Protein AF-Q0V0X0-F1 (afdb_monomer_lite)

Foldseek 3Di:
DPPVCLFAVQLLVVVVVCVVVVHDDDPVSQFFTDPDSVLLVPKDKDWDFKDKAWAQDPVCLVCRPHTDIDIFGQACPVPDPPDTDWFKFKFQQDAAPPPPAQLCNLQRNIFIKIFNTKMKIWAPPDADPVRGTDIATWTKIFTWAWDPSQDQDPVPSWTKTKHAQPDVDPPPTGPPGIGIDGPVRTHGTWDWAWPDDPDVPCPRITMTTTPCVVVVQSSVCSRDVCSSVVSVVVVVVVVVVVVVVD

Organism: Phaeosphaeria nodorum (strain SN15 / ATCC MYA-4574 / FGSC 10173) (NCBI:txid321614)

Structure (mmCIF, N/CA/C/O backbone):
data_AF-Q0V0X0-F1
#
_entry.id   AF-Q0V0X0-F1
#
loop_
_atom_site.group_PDB
_atom_site.id
_atom_site.type_symbol
_atom_site.label_atom_id
_atom_site.label_alt_id
_atom_site.label_comp_id
_atom_site.label_asym_id
_atom_site.label_entity_id
_atom_site.label_seq_id
_atom_site.pdbx_PDB_ins_code
_atom_site.Cartn_x
_atom_site.Cartn_y
_atom_site.Cartn_z
_atom_site.occupancy
_atom_site.B_iso_or_equiv
_atom_site.auth_seq_id
_atom_site.auth_comp_id
_atom_site.auth_asym_id
_atom_site.auth_atom_id
_atom_site.pdbx_PDB_model_num
ATOM 1 N N . MET A 1 1 ? 7.656 6.218 20.573 1.00 45.50 1 MET A N 1
ATOM 2 C CA . MET A 1 1 ? 6.678 6.013 19.489 1.00 45.50 1 MET A CA 1
ATOM 3 C C . MET A 1 1 ? 5.240 6.561 19.710 1.00 45.50 1 MET A C 1
ATOM 5 O O . MET A 1 1 ? 4.407 6.208 18.887 1.00 45.50 1 MET A O 1
ATOM 9 N N . PRO A 1 2 ? 4.876 7.454 20.673 1.00 46.19 2 PRO A N 1
ATOM 10 C CA . PRO A 1 2 ? 3.446 7.659 20.997 1.00 46.19 2 PRO A CA 1
ATOM 11 C C . PRO A 1 2 ? 2.771 8.869 20.314 1.00 46.19 2 PRO A C 1
ATOM 13 O O . PRO A 1 2 ? 1.557 8.902 20.177 1.00 46.19 2 PRO A O 1
ATOM 16 N N . LEU A 1 3 ? 3.526 9.882 19.870 1.00 48.41 3 LEU A N 1
ATOM 17 C CA . LEU A 1 3 ? 2.948 11.162 19.414 1.00 48.41 3 LEU A CA 1
ATOM 18 C C . LEU A 1 3 ? 2.309 11.117 18.018 1.00 48.41 3 LEU A C 1
ATOM 20 O O . LEU A 1 3 ? 1.529 12.006 17.684 1.00 48.41 3 LEU A O 1
ATOM 24 N N . TRP A 1 4 ? 2.662 10.124 17.200 1.00 48.75 4 TRP A N 1
ATOM 25 C CA . TRP A 1 4 ? 2.181 10.008 15.820 1.00 48.75 4 TRP A CA 1
ATOM 26 C C . TRP A 1 4 ? 0.837 9.279 15.742 1.00 48.75 4 TRP A C 1
ATOM 28 O O . TRP A 1 4 ? -0.057 9.760 15.055 1.00 48.75 4 TRP A O 1
ATOM 38 N N . LEU A 1 5 ? 0.661 8.2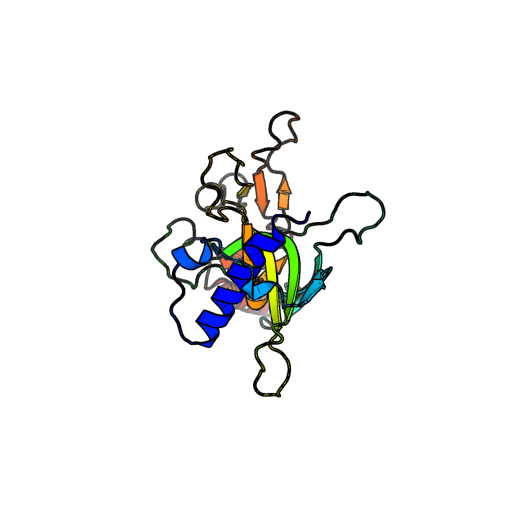00 16.511 1.00 53.00 5 LEU A N 1
ATOM 39 C CA . LEU A 1 5 ? -0.598 7.444 16.601 1.00 53.00 5 LEU A CA 1
ATOM 40 C C . LEU A 1 5 ? -1.763 8.339 17.045 1.00 53.00 5 LEU A C 1
ATOM 42 O O . LEU A 1 5 ? -2.730 8.498 16.307 1.00 53.00 5 LEU A O 1
ATOM 46 N N . ASN A 1 6 ? -1.575 9.098 18.134 1.00 52.72 6 ASN A N 1
ATOM 47 C CA . ASN A 1 6 ? -2.568 10.053 18.653 1.00 52.72 6 ASN A CA 1
ATOM 48 C C . ASN A 1 6 ? -3.029 11.121 17.640 1.00 52.72 6 ASN A C 1
ATOM 50 O O . ASN A 1 6 ? -3.997 11.832 17.896 1.00 52.72 6 ASN A O 1
ATOM 54 N N . ARG A 1 7 ? -2.307 11.297 16.527 1.00 56.53 7 ARG A N 1
ATOM 55 C CA . ARG A 1 7 ? -2.597 12.303 15.499 1.00 56.53 7 ARG A CA 1
ATOM 56 C C . ARG A 1 7 ? -3.200 11.708 14.230 1.00 56.53 7 ARG A C 1
ATOM 58 O O . ARG A 1 7 ? -3.963 12.400 13.566 1.00 56.53 7 ARG A O 1
ATOM 65 N N . VAL A 1 8 ? -2.858 10.470 13.882 1.00 59.69 8 VAL A N 1
ATOM 66 C CA . VAL A 1 8 ? -3.247 9.842 12.607 1.00 59.69 8 VAL A CA 1
ATOM 67 C C . VAL A 1 8 ? -4.506 8.987 12.761 1.00 59.69 8 VAL A C 1
ATOM 69 O O . VAL A 1 8 ? -5.354 8.986 11.870 1.00 59.69 8 VAL A O 1
ATOM 72 N N . ASP A 1 9 ? -4.671 8.341 13.915 1.00 68.62 9 ASP A N 1
ATOM 73 C CA . ASP A 1 9 ? -5.831 7.500 14.225 1.00 68.62 9 ASP A CA 1
ATOM 74 C C . ASP A 1 9 ? -7.173 8.268 14.147 1.00 68.62 9 ASP A C 1
ATOM 76 O O . ASP A 1 9 ? -8.105 7.755 13.521 1.00 68.62 9 ASP A O 1
ATOM 80 N N . PRO A 1 10 ? -7.298 9.517 14.660 1.00 69.75 10 PRO A N 1
ATOM 81 C CA . PRO A 1 10 ? -8.531 10.300 14.527 1.00 69.75 10 PRO A CA 1
ATOM 82 C C . PRO A 1 10 ? -8.921 10.566 13.070 1.00 69.75 10 PRO A C 1
ATOM 84 O O . PRO A 1 10 ? -10.080 10.391 12.698 1.00 69.75 10 PRO A O 1
ATOM 87 N N . VAL A 1 11 ? -7.943 10.906 12.223 1.00 75.50 11 VAL A N 1
ATOM 88 C CA . VAL A 1 11 ? -8.173 11.211 10.803 1.00 75.50 11 VAL A CA 1
ATOM 89 C C . VAL A 1 11 ? -8.703 9.982 10.073 1.00 75.50 11 VAL A C 1
ATOM 91 O O . VAL A 1 11 ? -9.691 10.067 9.344 1.00 75.50 11 VAL A O 1
ATOM 94 N N . PHE A 1 12 ? -8.092 8.821 10.313 1.00 78.19 12 PHE A N 1
ATOM 95 C CA . PHE A 1 12 ? -8.535 7.569 9.712 1.00 78.19 12 PHE A CA 1
ATOM 96 C C . PHE A 1 12 ? -9.968 7.208 10.120 1.00 78.19 12 PHE A C 1
ATOM 98 O O . PHE A 1 12 ? -10.812 6.942 9.260 1.00 78.19 12 PHE A O 1
ATOM 105 N N . VAL A 1 13 ? -10.271 7.247 11.421 1.00 81.00 13 VAL A N 1
ATOM 106 C CA . VAL A 1 13 ? -11.612 6.918 11.924 1.00 81.00 13 VAL A CA 1
ATOM 107 C C . VAL A 1 13 ? -12.650 7.921 11.421 1.00 81.00 13 VAL A C 1
ATOM 109 O O . VAL A 1 13 ? -13.756 7.522 11.054 1.00 81.00 13 VAL A O 1
ATOM 112 N N . ARG A 1 14 ? -12.309 9.214 11.353 1.00 83.75 14 ARG A N 1
ATOM 113 C CA . ARG A 1 14 ? -13.186 10.254 10.800 1.00 83.75 14 ARG A CA 1
ATOM 114 C C . ARG A 1 14 ? -13.529 9.940 9.352 1.00 83.75 14 ARG A C 1
ATOM 116 O O . ARG A 1 14 ? -14.711 9.849 9.031 1.00 83.75 14 ARG A O 1
ATOM 123 N N . ASN A 1 15 ? -12.522 9.683 8.520 1.00 81.31 15 ASN A N 1
ATOM 124 C CA . ASN A 1 15 ? -12.719 9.349 7.111 1.00 81.31 15 ASN A CA 1
ATOM 125 C C . ASN A 1 15 ? -13.602 8.105 6.963 1.00 81.31 15 ASN A C 1
ATOM 127 O O . ASN A 1 15 ? -14.545 8.101 6.177 1.00 81.31 15 ASN A O 1
ATOM 131 N N . LYS A 1 16 ? -13.390 7.067 7.780 1.00 83.00 16 LYS A N 1
ATOM 132 C CA . LYS A 1 16 ? -14.244 5.871 7.756 1.00 83.00 16 LYS A CA 1
ATOM 133 C C . LYS A 1 16 ? -15.685 6.141 8.167 1.00 83.00 16 LYS A C 1
ATOM 135 O O . LYS A 1 16 ? -16.606 5.654 7.514 1.00 83.00 16 LYS A O 1
ATOM 140 N N . ARG A 1 17 ? -15.896 6.950 9.205 1.00 83.56 17 ARG A N 1
ATOM 141 C CA . ARG A 1 17 ? -17.237 7.363 9.639 1.00 83.56 17 ARG A CA 1
ATOM 142 C C . ARG A 1 17 ? -17.951 8.206 8.577 1.00 83.56 17 ARG A C 1
ATOM 144 O O . ARG A 1 17 ? -19.152 8.023 8.401 1.00 83.56 17 ARG A O 1
ATOM 151 N N . GLN A 1 18 ? -17.233 9.095 7.889 1.00 83.00 18 GLN A N 1
ATOM 152 C CA . GLN A 1 18 ? -17.763 9.941 6.813 1.00 83.00 18 GLN A CA 1
ATOM 153 C C . GLN A 1 18 ? -18.120 9.122 5.570 1.00 83.00 18 GLN A C 1
ATOM 155 O O . GLN A 1 18 ? -19.241 9.240 5.077 1.00 83.00 18 GLN A O 1
ATOM 160 N N . ALA A 1 19 ? -17.230 8.224 5.133 1.00 81.12 19 ALA A N 1
ATOM 161 C CA . ALA A 1 19 ? -17.497 7.301 4.030 1.00 81.12 19 ALA A CA 1
ATOM 162 C C . ALA A 1 19 ? -18.734 6.436 4.306 1.00 81.12 19 ALA A C 1
ATOM 164 O O . ALA A 1 19 ? -19.619 6.331 3.463 1.00 81.12 19 ALA A O 1
ATOM 165 N N . ALA A 1 20 ? -18.840 5.869 5.514 1.00 80.25 20 ALA A N 1
ATOM 166 C CA . ALA A 1 20 ? -20.002 5.074 5.915 1.00 80.25 20 ALA A CA 1
ATOM 167 C C . ALA A 1 20 ? -21.310 5.887 5.938 1.00 80.25 20 ALA A C 1
ATOM 169 O O . ALA A 1 20 ? -22.387 5.322 5.774 1.00 80.25 20 ALA A O 1
ATOM 170 N N . ALA A 1 21 ? -21.223 7.206 6.130 1.00 81.56 21 ALA A N 1
ATOM 171 C CA . ALA A 1 21 ? -22.356 8.126 6.075 1.00 81.56 21 ALA A CA 1
ATOM 172 C C . ALA A 1 21 ? -22.638 8.668 4.658 1.00 81.56 21 ALA A C 1
ATOM 174 O O . ALA A 1 21 ? -23.486 9.546 4.509 1.00 81.56 21 ALA A O 1
ATOM 175 N N . GLY A 1 22 ? -21.924 8.193 3.629 1.00 78.94 22 GLY A N 1
ATOM 176 C CA . GLY A 1 22 ? -22.061 8.673 2.251 1.00 78.94 22 GLY A CA 1
ATOM 177 C C . GLY A 1 22 ? -21.555 10.102 2.033 1.00 78.94 22 GLY A C 1
ATOM 178 O O . GLY A 1 22 ? -21.917 10.738 1.046 1.00 78.94 22 GLY A O 1
ATOM 179 N N . GLN A 1 23 ? -20.746 10.635 2.952 1.00 82.06 23 GLN A N 1
ATOM 180 C CA . GLN A 1 23 ? -20.161 11.963 2.803 1.00 82.06 23 GLN A CA 1
ATOM 181 C C . GLN A 1 23 ? -18.962 11.907 1.858 1.00 82.06 23 GLN A C 1
ATOM 183 O O . GLN A 1 23 ? -18.122 11.011 1.951 1.00 82.06 23 GLN A O 1
ATOM 188 N N . LEU A 1 24 ? -18.870 12.894 0.966 1.00 73.62 24 LEU A N 1
ATOM 189 C CA . LEU A 1 24 ? -17.724 13.045 0.080 1.00 73.62 24 LEU A CA 1
ATOM 190 C C . LEU A 1 24 ? -16.485 13.407 0.908 1.00 73.62 24 LEU A C 1
ATOM 192 O O . LEU A 1 24 ? -16.478 14.424 1.600 1.00 73.62 24 LEU A O 1
ATOM 196 N N . ILE A 1 25 ? -15.439 12.591 0.807 1.00 69.25 25 ILE A N 1
ATOM 197 C CA . ILE A 1 25 ? -14.140 12.857 1.430 1.00 69.25 25 ILE A CA 1
ATOM 198 C C . ILE A 1 25 ? -13.285 13.588 0.404 1.00 69.25 25 ILE A C 1
ATOM 200 O O . ILE A 1 25 ? -13.029 13.069 -0.683 1.00 69.25 25 ILE A O 1
ATOM 204 N N . THR A 1 26 ? -12.853 14.805 0.724 1.00 66.62 26 THR A N 1
ATOM 205 C CA . THR A 1 26 ? -11.947 15.545 -0.156 1.00 66.62 26 THR A CA 1
ATOM 206 C C . THR A 1 26 ? -10.492 15.238 0.192 1.00 66.62 26 THR A C 1
ATOM 208 O O . THR A 1 26 ? -10.165 14.893 1.327 1.00 66.62 26 THR A O 1
ATOM 211 N N . SER A 1 27 ? -9.570 15.459 -0.750 1.00 62.59 27 SER A N 1
ATOM 212 C CA . SER A 1 27 ? -8.128 15.316 -0.487 1.00 62.59 27 SER A CA 1
ATOM 213 C C . SER A 1 27 ? -7.623 16.223 0.646 1.00 62.59 27 SER A C 1
ATOM 215 O O . SER A 1 27 ? -6.566 15.979 1.217 1.00 62.59 27 SER A O 1
ATOM 217 N N . TYR A 1 28 ? -8.350 17.302 0.957 1.00 62.28 28 TYR A N 1
ATOM 218 C CA . TYR A 1 28 ? -8.035 18.182 2.080 1.00 62.28 28 TYR A CA 1
ATOM 219 C C . TYR A 1 28 ? -8.407 17.551 3.432 1.00 62.28 28 TYR A C 1
ATOM 221 O O . TYR A 1 28 ? -7.707 17.770 4.423 1.00 62.28 28 TYR A O 1
ATOM 229 N N . ASP A 1 29 ? -9.467 16.742 3.466 1.00 62.75 29 ASP A N 1
ATOM 230 C CA . ASP A 1 29 ? -9.925 16.042 4.669 1.00 62.75 29 ASP A CA 1
ATOM 231 C C . ASP A 1 29 ? -9.009 14.866 5.025 1.00 62.75 29 ASP A C 1
ATOM 233 O O . ASP A 1 29 ? -8.805 14.579 6.204 1.00 62.75 29 ASP A O 1
ATOM 237 N N . GLU A 1 30 ? -8.387 14.232 4.029 1.00 62.69 30 GLU A N 1
ATOM 238 C CA . GLU A 1 30 ? -7.411 13.155 4.241 1.00 62.69 30 GLU A CA 1
ATOM 239 C C . GLU A 1 30 ? -6.120 13.630 4.914 1.00 62.69 30 GLU A C 1
ATOM 241 O O . GLU A 1 30 ? -5.541 12.916 5.731 1.00 62.69 30 GLU A O 1
ATOM 246 N N . ASP A 1 31 ? -5.676 14.845 4.595 1.00 60.53 31 ASP A N 1
ATOM 247 C CA . ASP A 1 31 ? -4.385 15.358 5.050 1.00 60.53 31 ASP A CA 1
ATOM 248 C C . ASP A 1 31 ? -4.486 16.173 6.354 1.00 60.53 31 ASP A C 1
ATOM 250 O O . ASP A 1 31 ? -3.454 16.509 6.942 1.00 60.53 31 ASP A O 1
ATOM 254 N N . ARG A 1 32 ? -5.697 16.511 6.826 1.00 66.19 32 ARG A N 1
ATOM 255 C CA . ARG A 1 32 ? -5.912 17.417 7.967 1.00 66.19 32 ARG A CA 1
ATOM 256 C C . ARG A 1 32 ? -6.025 16.678 9.302 1.00 66.19 32 ARG A C 1
ATOM 258 O O . ARG A 1 32 ? -6.998 15.967 9.544 1.00 66.19 32 ARG A O 1
ATOM 265 N N . LEU A 1 33 ? -5.113 16.990 10.225 1.00 65.88 33 LEU A N 1
ATOM 2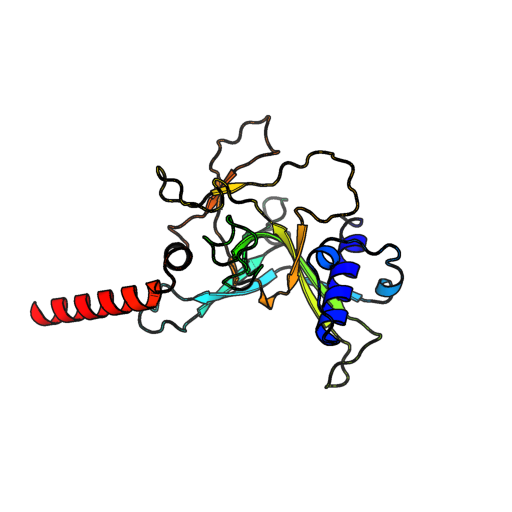66 C CA . LEU A 1 33 ? -5.209 16.579 11.634 1.00 65.88 33 LEU A CA 1
ATOM 267 C C . LEU A 1 33 ? -6.470 17.133 12.320 1.00 65.88 33 LEU A C 1
ATOM 269 O O . LEU A 1 33 ? -6.833 18.298 12.118 1.00 65.88 33 LEU A O 1
ATOM 273 N N . ASP A 1 34 ? -7.096 16.321 13.175 1.00 67.94 34 ASP A N 1
ATOM 274 C CA . ASP A 1 34 ? -8.156 16.784 14.074 1.00 67.94 34 ASP A CA 1
ATOM 275 C C . ASP A 1 34 ? -7.599 17.728 15.146 1.00 67.94 34 ASP A C 1
ATOM 277 O O . ASP A 1 34 ? -6.544 17.484 15.734 1.00 67.94 34 ASP A O 1
ATOM 281 N N . VAL A 1 35 ? -8.310 18.837 15.376 1.00 68.00 35 VAL A N 1
ATOM 282 C CA . VAL A 1 35 ? -7.922 19.862 16.363 1.00 68.00 35 VAL A CA 1
ATOM 283 C C . VAL A 1 35 ? -8.131 19.349 17.788 1.00 68.00 35 VAL A C 1
ATOM 285 O O . VAL A 1 35 ? -7.314 19.637 18.658 1.00 68.00 35 VAL A O 1
ATOM 288 N N . ASP A 1 36 ? -9.184 18.560 17.999 1.00 75.44 36 ASP A N 1
ATOM 289 C CA . ASP A 1 36 ? -9.468 17.874 19.255 1.00 75.44 36 ASP A CA 1
ATOM 290 C C . ASP A 1 36 ? -9.602 16.359 19.005 1.00 75.44 36 ASP A C 1
ATOM 292 O O . ASP A 1 36 ? -10.596 15.926 18.420 1.00 75.44 36 ASP A O 1
ATOM 296 N N . PRO A 1 37 ? -8.617 15.537 19.416 1.00 74.69 37 PRO A N 1
ATOM 297 C CA . PRO A 1 37 ? -8.680 14.084 19.294 1.00 74.69 37 PRO A CA 1
ATOM 298 C C . PRO A 1 37 ? -9.395 13.407 20.480 1.00 74.69 37 PRO A C 1
ATOM 300 O O . PRO A 1 37 ? -9.402 12.181 20.559 1.00 74.69 37 PRO A O 1
ATOM 303 N N . SER A 1 38 ? -9.993 14.147 21.423 1.00 80.81 38 SER A N 1
ATOM 304 C CA . SER A 1 38 ? -10.623 13.571 22.626 1.00 80.81 38 SER A CA 1
ATOM 305 C C . SER A 1 38 ? -11.704 12.526 22.313 1.00 80.81 38 SER A C 1
ATOM 307 O O . SER A 1 38 ? -11.873 11.556 23.055 1.00 80.81 38 SER A O 1
ATOM 309 N N . TRP A 1 39 ? -12.389 12.670 21.177 1.00 77.50 39 TRP A N 1
ATOM 310 C CA . TRP A 1 39 ? -13.461 11.777 20.740 1.00 77.50 39 TRP A CA 1
ATOM 311 C C . TRP A 1 39 ? -12.989 10.355 20.392 1.00 77.50 39 TRP A C 1
ATOM 313 O O . TRP A 1 39 ? -13.794 9.426 20.483 1.00 77.50 39 TRP A O 1
ATOM 323 N N . VAL A 1 40 ? -11.709 10.154 20.044 1.00 79.56 40 VAL A N 1
ATOM 324 C CA . VAL A 1 40 ? -11.126 8.804 19.902 1.00 79.56 40 VAL A CA 1
ATOM 325 C C . VAL A 1 40 ? -10.574 8.250 21.214 1.00 79.56 40 VAL A C 1
ATOM 327 O O . VAL A 1 40 ? -10.243 7.073 21.284 1.00 79.56 40 VAL A O 1
ATOM 330 N N . GLY A 1 41 ? -10.520 9.048 22.286 1.00 79.88 41 GLY A N 1
ATOM 331 C CA . GLY A 1 41 ? -9.937 8.643 23.570 1.00 79.88 41 GLY A CA 1
ATOM 332 C C . GLY A 1 41 ? -10.656 7.481 24.266 1.00 79.88 41 GLY A C 1
ATOM 333 O O . GLY A 1 41 ? -10.107 6.890 25.189 1.00 79.88 41 GLY A O 1
ATOM 334 N N . ARG A 1 42 ? -11.876 7.141 23.829 1.00 81.69 42 ARG A N 1
ATOM 335 C CA . ARG A 1 42 ? -12.652 5.991 24.326 1.00 81.69 42 ARG A CA 1
ATOM 336 C C . ARG A 1 42 ? -12.557 4.752 23.432 1.00 81.69 42 ARG A C 1
ATOM 338 O O . ARG A 1 42 ? -13.214 3.761 23.726 1.00 81.69 42 ARG A O 1
ATOM 345 N N . MET A 1 43 ? -11.812 4.812 22.330 1.00 88.94 43 MET A N 1
ATOM 346 C CA . MET A 1 43 ? -11.650 3.695 21.397 1.00 88.94 43 MET A CA 1
ATOM 347 C C . MET A 1 43 ? -10.500 2.794 21.834 1.00 88.94 43 MET A C 1
ATOM 349 O O . MET A 1 43 ? -9.515 3.269 22.398 1.00 88.94 43 MET A O 1
ATOM 353 N N . SER A 1 44 ? -10.607 1.496 21.552 1.00 89.38 44 SER A N 1
ATOM 354 C CA . SER A 1 44 ? -9.499 0.563 21.770 1.00 89.38 44 SER A CA 1
ATOM 355 C C . SER A 1 44 ? -8.716 0.339 20.478 1.00 89.38 44 SER A C 1
ATOM 357 O O . SER A 1 44 ? -9.286 0.288 19.389 1.00 89.38 44 SER A O 1
ATOM 359 N N . VAL A 1 45 ? -7.391 0.229 20.601 1.00 86.38 45 VAL A N 1
ATOM 360 C CA . VAL A 1 45 ? -6.471 0.025 19.475 1.00 86.38 45 VAL A CA 1
ATOM 361 C C . VAL A 1 45 ? -5.787 -1.326 19.631 1.00 86.38 45 VAL A C 1
ATOM 363 O O . VAL A 1 45 ? -5.151 -1.598 20.648 1.00 86.38 45 VAL A O 1
ATOM 366 N N . GLN A 1 46 ? -5.897 -2.165 18.608 1.00 88.19 46 GLN A N 1
ATOM 367 C CA . GLN A 1 46 ? -5.163 -3.419 18.487 1.00 88.19 46 GLN A CA 1
ATOM 368 C C . GLN A 1 46 ? -4.080 -3.259 17.426 1.00 88.19 46 GLN A C 1
ATOM 370 O O . GLN A 1 46 ? -4.368 -2.808 16.321 1.00 88.19 46 GLN A O 1
ATOM 375 N N . ILE A 1 47 ? -2.842 -3.628 17.752 1.00 85.00 47 ILE A N 1
ATOM 376 C CA . ILE A 1 47 ? -1.707 -3.560 16.825 1.00 85.00 47 ILE A CA 1
ATOM 377 C C . ILE A 1 47 ? -1.437 -4.958 16.284 1.00 85.00 47 ILE A C 1
ATOM 379 O O . ILE A 1 47 ? -1.238 -5.901 17.049 1.00 85.00 47 ILE A O 1
ATOM 383 N N . HIS A 1 48 ? -1.381 -5.072 14.961 1.00 85.50 48 HIS A N 1
ATOM 384 C CA . HIS A 1 48 ? -1.116 -6.324 14.268 1.00 85.50 48 HIS A CA 1
ATOM 385 C C . HIS A 1 48 ? 0.326 -6.363 13.775 1.00 85.50 48 HIS A C 1
ATOM 387 O O . HIS A 1 48 ? 0.823 -5.370 13.237 1.00 85.50 48 HIS A O 1
ATOM 393 N N . PRO A 1 49 ? 1.019 -7.504 13.910 1.00 82.56 49 PRO A N 1
ATOM 394 C CA . PRO A 1 49 ? 2.411 -7.592 13.495 1.00 82.56 49 PRO A CA 1
ATOM 395 C C . PRO A 1 49 ? 2.601 -7.757 11.980 1.00 82.56 49 PRO A C 1
ATOM 397 O O . PRO A 1 49 ? 3.698 -7.552 11.446 1.00 82.56 49 PRO A O 1
ATOM 400 N N . SER A 1 50 ? 1.549 -8.203 11.300 1.00 86.19 50 SER A N 1
ATOM 401 C CA . SER A 1 50 ? 1.583 -8.606 9.903 1.00 86.19 50 SER A CA 1
ATOM 402 C C . SER A 1 50 ? 0.185 -8.646 9.308 1.00 86.19 50 SER A C 1
ATOM 404 O O . SER A 1 50 ? -0.784 -8.867 10.032 1.00 86.19 50 SER A O 1
ATOM 406 N N . ILE A 1 51 ? 0.111 -8.534 7.986 1.00 86.00 51 ILE A N 1
ATOM 407 C CA . ILE A 1 51 ? -1.088 -8.803 7.191 1.00 86.00 51 ILE A CA 1
ATOM 408 C C . ILE A 1 51 ? -0.792 -9.878 6.154 1.00 86.00 51 ILE A C 1
ATOM 410 O O . ILE A 1 51 ? 0.341 -10.017 5.687 1.00 86.00 51 ILE A O 1
ATOM 414 N N . LYS A 1 52 ? -1.831 -10.627 5.797 1.00 84.94 52 LYS A N 1
ATOM 415 C CA . LYS A 1 52 ? -1.836 -11.477 4.611 1.00 84.94 52 LYS A CA 1
ATOM 416 C C . LYS A 1 52 ? -2.371 -10.656 3.445 1.00 84.94 52 LYS A C 1
ATOM 418 O O . LYS A 1 52 ? -3.378 -9.968 3.592 1.00 84.94 52 LYS A O 1
ATOM 423 N N . CYS A 1 53 ? -1.694 -10.730 2.315 1.00 79.94 53 CYS A N 1
ATOM 424 C CA . CYS A 1 53 ? -2.113 -10.138 1.054 1.00 79.94 53 CYS A CA 1
ATOM 425 C C . CYS A 1 53 ? -2.132 -11.219 -0.024 1.00 79.94 53 CYS A C 1
ATOM 427 O O . CYS A 1 53 ? -1.510 -12.273 0.124 1.00 79.94 53 CYS A O 1
ATOM 429 N N . TRP A 1 54 ? -2.876 -10.957 -1.089 1.00 77.94 54 TRP A N 1
ATOM 430 C CA . TRP A 1 54 ? -3.084 -11.900 -2.176 1.00 77.94 54 TRP A CA 1
ATOM 431 C C . TRP A 1 54 ? -2.450 -11.334 -3.433 1.00 77.94 54 TRP A C 1
ATOM 433 O O . TRP A 1 54 ? -2.767 -10.225 -3.857 1.00 77.94 54 TRP A O 1
ATOM 443 N N . ARG A 1 55 ? -1.541 -12.098 -4.030 1.00 75.12 55 ARG A N 1
ATOM 444 C CA . ARG A 1 55 ? -0.822 -11.707 -5.238 1.00 75.12 55 ARG A CA 1
ATOM 445 C C . ARG A 1 55 ? -1.171 -12.668 -6.364 1.00 75.12 55 ARG A C 1
ATOM 447 O O . ARG A 1 55 ? -1.037 -13.867 -6.171 1.00 75.12 55 ARG A O 1
ATOM 454 N N . SER A 1 56 ? -1.505 -12.173 -7.558 1.00 68.75 56 SER A N 1
ATOM 455 C CA . SER A 1 56 ? -1.674 -13.042 -8.736 1.00 68.75 56 SER A CA 1
ATOM 456 C C . SER A 1 56 ? -0.455 -13.949 -8.937 1.00 68.75 56 SER A C 1
ATOM 458 O O . SER A 1 56 ? 0.686 -13.474 -8.947 1.00 68.75 56 SER A O 1
ATOM 460 N N . SER A 1 57 ? -0.696 -15.247 -9.101 1.00 67.25 57 SER A N 1
ATOM 461 C CA . SER A 1 57 ? 0.363 -16.247 -9.179 1.00 67.25 57 SER A CA 1
ATOM 462 C C . SER A 1 57 ? 1.046 -16.244 -10.543 1.00 67.25 57 SER A C 1
ATOM 464 O O . SER A 1 57 ? 0.444 -16.607 -11.552 1.00 67.25 57 SER A O 1
ATOM 466 N N . GLY A 1 58 ? 2.347 -15.949 -10.567 1.00 62.72 58 GLY A N 1
ATOM 467 C CA . GLY A 1 58 ? 3.172 -16.115 -11.772 1.00 62.72 58 GLY A CA 1
ATOM 468 C C . GLY A 1 58 ? 3.473 -17.585 -12.104 1.00 62.72 58 GLY A C 1
ATOM 469 O O . GLY A 1 58 ? 3.897 -17.916 -13.210 1.00 62.72 58 GLY A O 1
ATOM 470 N N . LYS A 1 59 ? 3.247 -18.509 -11.157 1.00 66.81 59 LYS A N 1
ATOM 471 C CA . LYS A 1 59 ? 3.506 -19.948 -11.349 1.00 66.81 59 LYS A CA 1
ATOM 472 C C . LYS A 1 59 ? 2.355 -20.644 -12.073 1.00 66.81 59 LYS A C 1
ATOM 474 O O . LYS A 1 59 ? 2.582 -21.597 -12.822 1.00 66.81 59 LYS A O 1
ATOM 479 N N . ARG A 1 60 ? 1.118 -20.178 -11.873 1.00 66.19 60 ARG A N 1
ATOM 480 C CA . ARG A 1 60 ? -0.094 -20.780 -12.447 1.00 66.19 60 ARG A CA 1
ATOM 481 C C . ARG A 1 60 ? -0.605 -19.998 -13.652 1.00 66.19 60 ARG A C 1
ATOM 483 O O . ARG A 1 60 ? -1.735 -19.542 -13.680 1.00 66.19 60 ARG A O 1
ATOM 490 N N . HIS A 1 61 ? 0.200 -19.965 -14.711 1.00 57.12 61 HIS A N 1
ATOM 491 C CA . HIS A 1 61 ? -0.119 -19.298 -15.984 1.00 57.12 61 HIS A CA 1
ATOM 492 C C . HIS A 1 61 ? -1.420 -19.760 -16.684 1.00 57.12 61 HIS A C 1
ATOM 494 O O . HIS A 1 61 ? -1.825 -19.174 -17.686 1.00 57.12 61 HIS A O 1
ATOM 500 N N . ASN A 1 62 ? -2.055 -20.834 -16.205 1.00 64.25 62 ASN A N 1
ATOM 501 C CA . ASN A 1 62 ? -3.317 -21.365 -16.728 1.00 64.25 62 ASN A CA 1
ATOM 502 C C . ASN A 1 62 ? -4.551 -20.769 -16.041 1.00 64.25 62 ASN A C 1
ATOM 504 O O . ASN A 1 62 ? -5.650 -20.932 -16.560 1.00 64.25 62 ASN A O 1
ATOM 508 N N . ASP A 1 63 ? -4.363 -20.150 -14.877 1.00 70.06 63 ASP A N 1
ATOM 509 C CA . ASP A 1 63 ? -5.420 -19.657 -14.004 1.00 70.06 63 ASP A CA 1
ATOM 510 C C . ASP A 1 63 ? -5.081 -18.213 -13.591 1.00 70.06 63 ASP A C 1
ATOM 512 O O . ASP A 1 63 ? -4.388 -17.998 -12.593 1.00 70.06 63 ASP A O 1
ATOM 516 N N . PRO A 1 64 ? -5.489 -17.217 -14.401 1.00 64.50 64 PRO A N 1
ATOM 517 C CA . PRO A 1 64 ? -5.132 -15.816 -14.183 1.00 64.50 64 PRO A CA 1
ATOM 518 C C . PRO A 1 64 ? -5.783 -15.214 -12.929 1.00 64.50 64 PRO A C 1
ATOM 520 O O . PRO A 1 64 ? -5.322 -14.179 -12.450 1.00 64.50 64 PRO A O 1
ATOM 523 N N . GLU A 1 65 ? -6.824 -15.855 -12.393 1.00 73.69 65 GLU A N 1
ATOM 524 C CA . GLU A 1 65 ? -7.507 -15.438 -11.165 1.00 73.69 65 GLU A CA 1
ATOM 525 C C . GLU A 1 65 ? -6.848 -16.024 -9.910 1.00 73.69 65 GLU A C 1
ATOM 527 O O . GLU A 1 65 ? -7.134 -15.587 -8.794 1.00 73.69 65 GLU A O 1
ATOM 532 N N . HIS A 1 66 ? -5.932 -16.986 -10.069 1.00 75.44 66 HIS A N 1
ATOM 533 C CA . HIS A 1 66 ? -5.245 -17.580 -8.937 1.00 75.44 66 HIS A CA 1
ATOM 534 C C . HIS A 1 66 ? -4.336 -16.568 -8.246 1.00 75.44 66 HIS A C 1
ATOM 536 O O . HIS A 1 66 ? -3.413 -16.015 -8.855 1.00 75.44 66 HIS A O 1
ATOM 542 N N . CYS A 1 67 ? -4.533 -16.406 -6.942 1.00 76.81 67 CYS A N 1
ATOM 543 C CA . CYS A 1 67 ? -3.662 -15.610 -6.096 1.00 76.81 67 CYS A CA 1
ATOM 544 C C . CYS A 1 67 ? -2.906 -16.495 -5.100 1.00 76.81 67 CYS A C 1
ATOM 546 O O . CYS A 1 67 ? -3.505 -17.315 -4.407 1.00 76.81 67 CYS A O 1
ATOM 548 N N . ASP A 1 68 ? -1.597 -16.282 -5.003 1.00 79.56 68 ASP A N 1
ATOM 549 C CA . ASP A 1 68 ? -0.752 -16.822 -3.950 1.00 79.56 68 ASP A CA 1
ATOM 550 C C . ASP A 1 68 ? -0.868 -15.939 -2.696 1.00 79.56 68 ASP A C 1
ATOM 552 O O . ASP A 1 68 ? -0.906 -14.705 -2.771 1.00 79.56 68 ASP A O 1
ATOM 556 N N . GLU A 1 69 ? -0.936 -16.583 -1.533 1.00 83.25 69 GLU A N 1
ATOM 557 C CA . GLU A 1 69 ? -0.954 -15.902 -0.240 1.00 83.25 69 GLU A CA 1
ATOM 558 C C . GLU A 1 69 ? 0.465 -15.442 0.134 1.00 83.25 69 GLU A C 1
ATOM 560 O O . GLU A 1 69 ? 1.394 -16.249 0.208 1.00 83.25 69 GLU A O 1
ATOM 565 N N . GLU A 1 70 ? 0.634 -14.151 0.422 1.00 82.75 70 GLU A N 1
ATOM 566 C CA . GLU A 1 70 ? 1.900 -13.566 0.866 1.00 82.75 70 GLU A CA 1
ATOM 567 C C . GLU A 1 70 ? 1.734 -12.824 2.199 1.00 82.75 70 GLU A C 1
ATOM 569 O O . GLU A 1 70 ? 0.721 -12.173 2.460 1.00 82.75 70 GLU A O 1
ATOM 574 N N . VAL A 1 71 ? 2.750 -12.906 3.064 1.00 85.38 71 VAL A N 1
ATOM 575 C CA . VAL A 1 71 ? 2.741 -12.270 4.391 1.00 85.38 71 VAL A CA 1
ATOM 576 C C . VAL A 1 71 ? 3.640 -11.044 4.398 1.00 85.38 71 VAL A C 1
ATOM 578 O O . VAL A 1 71 ? 4.847 -11.150 4.170 1.00 85.38 71 VAL A O 1
ATOM 581 N N . VAL A 1 72 ? 3.062 -9.906 4.770 1.00 84.25 72 VAL A N 1
ATOM 582 C CA . VAL A 1 72 ? 3.750 -8.621 4.906 1.00 84.25 72 VAL A CA 1
ATOM 583 C C . VAL A 1 72 ? 3.858 -8.241 6.373 1.00 84.25 72 VAL A C 1
ATOM 585 O O . VAL A 1 72 ? 2.900 -8.394 7.130 1.00 84.25 72 VAL A O 1
ATOM 588 N N . ARG A 1 73 ? 5.031 -7.762 6.795 1.00 84.38 73 ARG A N 1
ATOM 589 C CA . ARG A 1 73 ? 5.372 -7.581 8.212 1.00 84.38 73 ARG A CA 1
ATOM 590 C C . ARG A 1 73 ? 5.772 -6.139 8.522 1.00 84.38 73 ARG A C 1
ATOM 592 O O . ARG A 1 73 ? 6.491 -5.498 7.757 1.00 84.38 73 ARG A O 1
ATOM 599 N N . CYS A 1 74 ? 5.363 -5.668 9.697 1.00 76.75 74 CYS A N 1
ATOM 600 C CA . CYS A 1 74 ? 5.749 -4.361 10.242 1.00 76.75 74 CYS A CA 1
ATOM 601 C C . CYS A 1 74 ? 6.246 -4.448 11.698 1.00 76.75 74 CYS A C 1
ATOM 603 O O . CYS A 1 74 ? 6.254 -3.458 12.428 1.00 76.75 74 CYS A O 1
ATOM 605 N N . ALA A 1 75 ? 6.626 -5.649 12.139 1.00 70.31 75 ALA A N 1
ATOM 606 C CA . ALA A 1 75 ? 6.894 -5.976 13.533 1.00 70.31 75 ALA A CA 1
ATOM 607 C C . ALA A 1 75 ? 8.334 -6.475 13.759 1.00 70.31 75 ALA A C 1
ATOM 609 O O . ALA A 1 75 ? 8.990 -6.939 12.819 1.00 70.31 75 ALA A O 1
ATOM 610 N N . PRO A 1 76 ? 8.851 -6.413 15.002 1.00 57.62 76 PRO A N 1
ATOM 611 C CA . PRO A 1 76 ? 10.237 -6.775 15.335 1.00 57.62 76 PRO A CA 1
ATOM 612 C C . PRO A 1 76 ? 10.563 -8.282 15.205 1.00 57.62 76 PRO A C 1
ATOM 614 O O . PRO A 1 76 ? 11.654 -8.724 15.553 1.00 57.62 76 PRO A O 1
ATOM 617 N N . ASN A 1 77 ? 9.643 -9.082 14.671 1.00 55.56 77 ASN A N 1
ATOM 618 C CA . ASN A 1 77 ? 9.569 -10.541 14.794 1.00 55.56 77 ASN A CA 1
ATOM 619 C C . ASN A 1 77 ? 10.677 -11.333 14.073 1.00 55.56 77 ASN A C 1
ATOM 621 O O . ASN A 1 77 ? 10.679 -12.553 14.138 1.00 55.56 77 ASN A O 1
ATOM 625 N N . TRP A 1 78 ? 11.607 -10.685 13.374 1.00 50.09 78 TRP A N 1
ATOM 626 C CA . TRP A 1 78 ? 12.743 -11.353 12.720 1.00 50.09 78 TRP A CA 1
ATOM 627 C C . TRP A 1 78 ? 13.970 -11.518 13.638 1.00 50.09 78 TRP A C 1
ATOM 629 O O . TRP A 1 78 ? 14.983 -12.063 13.215 1.00 50.09 78 TRP A O 1
ATOM 639 N N . GLN A 1 79 ? 13.849 -11.063 14.891 1.00 46.19 79 GLN A N 1
ATOM 640 C CA . GLN A 1 79 ? 14.446 -11.597 16.128 1.00 46.19 79 GLN A CA 1
ATOM 641 C C . GLN A 1 79 ? 15.963 -11.863 16.241 1.00 46.19 79 GLN A C 1
ATOM 643 O O . GLN A 1 79 ? 16.386 -12.237 17.328 1.00 46.19 79 GLN A O 1
ATOM 648 N N . GLN A 1 80 ? 16.817 -11.593 15.248 1.00 55.22 80 GLN A N 1
ATOM 649 C CA . GLN A 1 80 ? 18.280 -11.767 15.414 1.00 55.22 80 GLN A CA 1
ATOM 650 C C . GLN A 1 80 ? 19.133 -10.504 15.239 1.00 55.22 80 GLN A C 1
ATOM 652 O O . GLN A 1 80 ? 20.343 -10.536 15.414 1.00 55.22 80 GLN A O 1
ATOM 657 N N . THR A 1 81 ? 18.530 -9.367 14.927 1.00 57.88 81 THR A N 1
ATOM 658 C CA . THR A 1 81 ? 19.253 -8.201 14.371 1.00 57.88 81 THR A CA 1
ATOM 659 C C . THR A 1 81 ? 18.875 -6.866 15.003 1.00 57.88 81 THR A C 1
ATOM 661 O O . THR A 1 81 ? 19.392 -5.824 14.607 1.00 57.88 81 THR A O 1
ATOM 664 N N . GLY A 1 82 ? 17.939 -6.873 15.958 1.00 58.81 82 GLY A N 1
ATOM 665 C CA . GLY A 1 82 ? 17.550 -5.703 16.752 1.00 58.81 82 GLY A CA 1
ATOM 666 C C . GLY A 1 82 ? 16.826 -4.574 16.004 1.00 58.81 82 GLY A C 1
ATOM 667 O O . GLY A 1 82 ? 16.329 -3.652 16.646 1.00 58.81 82 GLY A O 1
ATOM 668 N N . LEU A 1 83 ? 16.726 -4.619 14.674 1.00 63.28 83 LEU A N 1
ATOM 669 C CA . LEU A 1 83 ? 16.046 -3.592 13.882 1.00 63.28 83 LEU A CA 1
ATOM 670 C C . LEU A 1 83 ? 14.593 -3.983 13.610 1.00 63.28 83 LEU A C 1
ATOM 672 O O . LEU A 1 83 ? 14.214 -5.139 13.706 1.00 63.28 83 LEU A O 1
ATOM 676 N N . TRP A 1 84 ? 13.728 -3.026 13.296 1.00 68.62 84 TRP A N 1
ATOM 677 C CA . TRP A 1 84 ? 12.342 -3.326 12.931 1.00 68.62 84 TRP A CA 1
ATOM 678 C C . TRP A 1 84 ? 12.269 -3.708 11.459 1.00 68.62 84 TRP A C 1
ATOM 680 O O . TRP A 1 84 ? 12.761 -2.963 10.611 1.00 68.62 84 TRP A O 1
ATOM 690 N N . ARG A 1 85 ? 11.629 -4.837 11.143 1.00 77.44 85 ARG A N 1
ATOM 691 C CA . ARG A 1 85 ? 11.335 -5.169 9.750 1.00 77.44 85 ARG A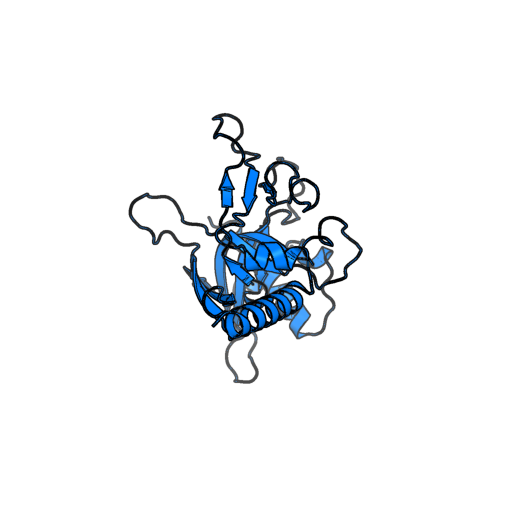 CA 1
ATOM 692 C C . ARG A 1 85 ? 10.113 -4.372 9.312 1.00 77.44 85 ARG A C 1
ATOM 694 O O . ARG A 1 85 ? 9.061 -4.451 9.940 1.00 77.44 85 ARG A O 1
ATOM 701 N N . ARG A 1 86 ? 10.285 -3.600 8.245 1.00 82.56 86 ARG A N 1
ATOM 702 C CA . ARG A 1 86 ? 9.244 -2.793 7.609 1.00 82.56 86 ARG A CA 1
ATOM 703 C C . ARG A 1 86 ? 9.242 -3.111 6.129 1.00 82.56 86 ARG A C 1
ATOM 705 O O . ARG A 1 86 ? 10.115 -2.633 5.400 1.00 82.56 86 ARG A O 1
ATOM 712 N N . ASP A 1 87 ? 8.297 -3.945 5.730 1.00 89.25 87 ASP A N 1
ATOM 713 C CA . ASP A 1 87 ? 8.139 -4.343 4.339 1.00 89.25 87 ASP A CA 1
ATOM 714 C C . ASP A 1 87 ? 7.537 -3.198 3.506 1.00 89.25 87 ASP A C 1
ATOM 716 O O . ASP A 1 87 ? 6.875 -2.296 4.031 1.00 89.25 87 ASP A O 1
ATOM 720 N N . TYR A 1 88 ? 7.792 -3.225 2.199 1.00 91.38 88 TYR A N 1
ATOM 721 C CA . TYR A 1 88 ? 7.191 -2.301 1.241 1.00 91.38 88 TYR A CA 1
ATOM 722 C C . TYR A 1 88 ? 6.030 -2.985 0.526 1.00 91.38 88 TYR A C 1
ATOM 724 O O . TYR A 1 88 ? 6.038 -4.204 0.359 1.00 91.38 88 TYR A O 1
ATOM 732 N N . VAL A 1 89 ? 5.038 -2.204 0.112 1.00 90.75 89 VAL A N 1
ATOM 733 C CA . VAL A 1 89 ? 3.833 -2.675 -0.574 1.00 90.75 89 VAL A CA 1
ATOM 734 C C . VAL A 1 89 ? 3.422 -1.734 -1.696 1.00 90.75 89 VAL A C 1
ATOM 736 O O . VAL A 1 89 ? 3.704 -0.534 -1.657 1.00 90.75 89 VAL A O 1
ATOM 739 N N . TRP A 1 90 ? 2.707 -2.291 -2.668 1.00 89.12 90 TRP A N 1
ATOM 740 C CA . TRP A 1 90 ? 1.898 -1.534 -3.610 1.00 89.12 90 TRP A CA 1
ATOM 741 C C . TRP A 1 90 ? 0.564 -1.185 -2.957 1.00 89.12 90 TRP A C 1
ATOM 743 O O . TRP A 1 90 ? -0.095 -2.050 -2.378 1.00 89.12 90 TRP A O 1
ATOM 753 N N . VAL A 1 91 ? 0.163 0.077 -3.073 1.00 88.19 91 VAL A N 1
ATOM 754 C CA . VAL A 1 91 ? -1.111 0.589 -2.568 1.00 88.19 91 VAL A CA 1
ATOM 755 C C . VAL A 1 91 ? -1.857 1.280 -3.701 1.00 88.19 91 VAL A C 1
ATOM 757 O O . VAL A 1 91 ? -1.272 2.097 -4.413 1.00 88.19 91 VAL A O 1
ATOM 760 N N . GLN A 1 92 ? -3.144 0.980 -3.852 1.00 86.88 92 GLN A N 1
ATOM 761 C CA . GLN A 1 92 ? -4.039 1.706 -4.749 1.00 86.88 92 GLN A CA 1
ATOM 762 C C . GLN A 1 92 ? -4.487 3.003 -4.057 1.00 86.88 92 GLN A C 1
ATOM 764 O O . GLN A 1 92 ? -5.230 2.954 -3.081 1.00 86.88 92 GLN A O 1
ATOM 769 N N . GLU A 1 93 ? -4.006 4.165 -4.508 1.00 78.06 93 GLU A N 1
ATOM 770 C CA . GLU A 1 93 ? -4.341 5.454 -3.873 1.00 78.06 93 GLU A CA 1
ATOM 771 C C . GLU A 1 93 ? -5.470 6.199 -4.607 1.00 78.06 93 GLU A C 1
ATOM 773 O O . GLU A 1 93 ? -6.246 6.888 -3.956 1.00 78.06 93 GLU A O 1
ATOM 778 N N . PHE A 1 94 ? -5.595 6.048 -5.931 1.00 73.88 94 PHE A N 1
ATOM 779 C CA . PHE A 1 94 ? -6.674 6.653 -6.735 1.00 73.88 94 PHE A CA 1
ATOM 780 C C . PHE A 1 94 ? -7.246 5.638 -7.703 1.00 73.88 94 PHE A C 1
ATOM 782 O O . PHE A 1 94 ? -6.530 4.741 -8.134 1.00 73.88 94 PHE A O 1
ATOM 789 N N . GLU A 1 95 ? -8.500 5.805 -8.093 1.00 63.09 95 GLU A N 1
ATOM 790 C CA . GLU A 1 95 ? -9.064 5.046 -9.204 1.00 63.09 95 GLU A CA 1
ATOM 791 C C . GLU A 1 95 ? -8.439 5.486 -10.541 1.00 63.09 95 GLU A C 1
ATOM 793 O O . GLU A 1 95 ? -7.960 6.616 -10.697 1.00 63.09 95 GLU A O 1
ATOM 798 N N . HIS A 1 96 ? -8.408 4.567 -11.505 1.00 55.56 96 HIS A N 1
ATOM 799 C CA . HIS A 1 96 ? -7.888 4.810 -12.849 1.00 55.56 96 HIS A CA 1
ATOM 800 C C . HIS A 1 96 ? -8.623 6.000 -13.498 1.00 55.56 96 HIS A C 1
ATOM 802 O O . HIS A 1 96 ? -9.849 5.995 -13.587 1.00 55.56 96 HIS A O 1
ATOM 808 N N . GLY A 1 97 ? -7.883 7.022 -13.948 1.00 47.12 97 GLY A N 1
ATOM 809 C CA . GLY A 1 97 ? -8.445 8.166 -14.685 1.00 47.12 97 GLY A CA 1
ATOM 810 C C . GLY A 1 97 ? -8.559 9.502 -13.936 1.00 47.12 97 GLY A C 1
ATOM 811 O O . GLY A 1 97 ? -9.093 10.457 -14.506 1.00 47.12 97 GLY A O 1
ATOM 812 N N . ASP A 1 98 ? -8.035 9.641 -12.710 1.00 47.88 98 ASP A N 1
ATOM 813 C CA . ASP A 1 98 ? -7.935 10.965 -12.071 1.00 47.88 98 ASP A CA 1
ATOM 814 C C . ASP A 1 98 ? -6.809 11.805 -12.717 1.00 47.88 98 ASP A C 1
ATOM 816 O O . ASP A 1 98 ? -5.659 11.853 -12.269 1.00 47.88 98 ASP A O 1
ATOM 820 N N . ASN A 1 99 ? -7.154 12.479 -13.820 1.00 46.97 99 ASN A N 1
ATOM 821 C CA . ASN A 1 99 ? -6.271 13.278 -14.686 1.00 46.97 99 ASN A CA 1
ATOM 822 C C . ASN A 1 99 ? -5.580 14.470 -13.989 1.00 46.97 99 ASN A C 1
ATOM 824 O O . ASN A 1 99 ? -4.844 15.229 -14.623 1.00 46.97 99 ASN A O 1
ATOM 828 N N . ARG A 1 100 ? -5.803 14.676 -12.687 1.00 51.53 100 ARG A N 1
ATOM 829 C CA . ARG A 1 100 ? -5.270 15.814 -11.929 1.00 51.53 100 ARG A CA 1
ATOM 830 C C . ARG A 1 100 ? -3.793 15.670 -11.546 1.00 51.53 100 ARG A C 1
ATOM 832 O O . ARG A 1 100 ? -3.194 16.657 -11.118 1.00 51.53 100 ARG A O 1
ATOM 839 N N . ARG A 1 101 ? -3.175 14.484 -11.681 1.00 51.84 101 ARG A N 1
ATOM 840 C CA . ARG A 1 101 ? -1.749 14.256 -11.346 1.00 51.84 101 ARG A CA 1
ATOM 841 C C . ARG A 1 101 ? -1.026 13.392 -12.392 1.00 51.84 101 ARG A C 1
ATOM 843 O O . ARG A 1 101 ? -1.062 12.169 -12.325 1.00 51.84 101 ARG A O 1
ATOM 850 N N . GLN A 1 102 ? -0.274 14.036 -13.290 1.00 47.62 102 GLN A N 1
ATOM 851 C CA . GLN A 1 102 ? 0.483 13.400 -14.389 1.00 47.62 102 GLN A CA 1
ATOM 852 C C . GLN A 1 102 ? 1.497 12.315 -13.967 1.00 47.62 102 GLN A C 1
ATOM 854 O O . GLN A 1 102 ? 1.860 11.477 -14.780 1.00 47.62 102 GLN A O 1
ATOM 859 N N . SER A 1 103 ? 1.987 12.302 -12.721 1.00 48.50 103 SER A N 1
ATOM 860 C CA . SER A 1 103 ? 2.918 11.256 -12.257 1.00 48.50 103 SER A CA 1
ATOM 861 C C . SER A 1 103 ? 2.239 9.954 -11.824 1.00 48.50 103 SER A C 1
ATOM 863 O O . SER A 1 103 ? 2.916 8.966 -11.565 1.00 48.50 103 SER A O 1
ATOM 865 N N . ARG A 1 104 ? 0.905 9.957 -11.708 1.00 52.41 104 ARG A N 1
ATOM 866 C CA . ARG A 1 104 ? 0.085 8.816 -11.260 1.00 52.41 104 ARG A CA 1
ATOM 867 C C . ARG A 1 104 ? -0.766 8.227 -12.379 1.00 52.41 104 ARG A C 1
ATOM 869 O O . ARG A 1 104 ? -1.364 7.177 -12.184 1.00 52.41 104 ARG A O 1
ATOM 876 N N . THR A 1 105 ? -0.778 8.867 -13.546 1.00 55.06 105 THR A N 1
ATOM 877 C CA . THR A 1 105 ? -1.389 8.329 -14.767 1.00 55.06 105 THR A CA 1
ATOM 878 C C . THR A 1 105 ? -0.574 7.182 -15.360 1.00 55.06 105 THR A C 1
ATOM 880 O O . THR A 1 105 ? -1.125 6.377 -16.089 1.00 55.06 105 THR A O 1
ATOM 883 N N . VAL A 1 106 ? 0.725 7.099 -15.048 1.00 64.88 106 VAL A N 1
ATOM 884 C CA . VAL A 1 106 ? 1.616 6.033 -15.539 1.00 64.88 106 VAL A CA 1
ATOM 885 C C . VAL A 1 106 ? 1.501 4.759 -14.704 1.00 64.88 106 VAL A C 1
ATOM 887 O O . VAL A 1 106 ? 1.696 3.674 -15.220 1.00 64.88 106 VAL A O 1
ATOM 890 N N . THR A 1 107 ? 1.199 4.884 -13.412 1.00 73.38 107 THR A N 1
ATOM 891 C CA . THR A 1 107 ? 1.080 3.748 -12.486 1.00 73.38 107 THR A CA 1
ATOM 892 C C . THR A 1 107 ? -0.371 3.441 -12.126 1.00 73.38 107 THR A C 1
ATOM 894 O O . THR A 1 107 ? -0.621 2.789 -11.115 1.00 73.38 107 THR A O 1
ATOM 897 N N . ASP A 1 108 ? -1.334 3.956 -12.896 1.00 75.44 108 ASP A N 1
ATOM 898 C CA . ASP A 1 108 ? -2.772 3.777 -12.670 1.00 75.44 108 ASP A CA 1
ATOM 899 C C . ASP A 1 108 ? -3.213 4.059 -11.226 1.00 75.44 108 ASP A C 1
ATOM 901 O O . ASP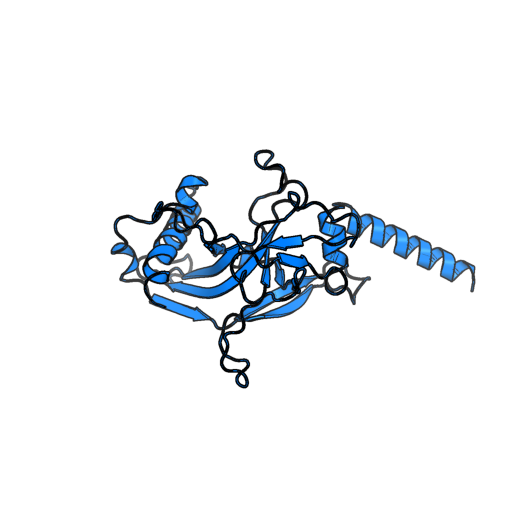 A 1 108 ? -3.944 3.286 -10.610 1.00 75.44 108 ASP A O 1
ATOM 905 N N . GLY A 1 109 ? -2.722 5.153 -10.638 1.00 77.50 109 GLY A N 1
ATOM 906 C CA . GLY A 1 109 ? -3.053 5.543 -9.264 1.00 77.50 109 GLY A CA 1
ATOM 907 C C . GLY A 1 109 ? -2.362 4.716 -8.172 1.00 77.50 109 GLY A C 1
ATOM 908 O O . GLY A 1 109 ? -2.590 4.978 -6.987 1.00 77.50 109 GLY A O 1
ATOM 909 N N . ARG A 1 110 ? -1.494 3.762 -8.534 1.00 85.12 110 ARG A N 1
ATOM 910 C CA . ARG A 1 110 ? -0.719 2.947 -7.588 1.00 85.12 110 ARG A CA 1
ATOM 911 C C . ARG A 1 110 ? 0.515 3.683 -7.095 1.00 85.12 110 ARG A C 1
ATOM 913 O O . ARG A 1 110 ? 1.197 4.380 -7.850 1.00 85.12 110 ARG A O 1
ATOM 920 N N . VAL A 1 111 ? 0.835 3.476 -5.823 1.00 87.56 111 VAL A N 1
ATOM 921 C CA . VAL A 1 111 ? 2.032 4.010 -5.168 1.00 87.56 111 VAL A CA 1
ATOM 922 C C . VAL A 1 111 ? 2.756 2.928 -4.380 1.00 87.56 111 VAL A C 1
ATOM 924 O O . VAL A 1 111 ? 2.143 1.968 -3.915 1.00 87.56 111 VAL A O 1
ATOM 927 N N . VAL A 1 112 ? 4.065 3.101 -4.203 1.00 90.19 112 VAL A N 1
ATOM 928 C CA . VAL A 1 112 ? 4.853 2.262 -3.295 1.00 90.19 112 VAL A CA 1
ATOM 929 C C . VAL A 1 112 ? 4.857 2.906 -1.917 1.00 90.19 112 VAL A C 1
ATOM 931 O O . VAL A 1 112 ? 5.185 4.087 -1.782 1.00 90.19 112 VAL A O 1
ATOM 934 N N . ALA A 1 113 ? 4.538 2.131 -0.887 1.00 90.69 113 ALA A N 1
ATOM 935 C CA . ALA A 1 113 ? 4.575 2.586 0.494 1.00 90.69 113 ALA A CA 1
ATOM 936 C C . ALA A 1 113 ? 5.341 1.607 1.389 1.00 90.69 113 ALA A C 1
ATOM 938 O O . ALA A 1 113 ? 5.341 0.402 1.160 1.00 90.69 113 ALA A O 1
ATOM 939 N N . GLN A 1 114 ? 6.002 2.123 2.421 1.00 90.81 114 GLN A N 1
ATOM 940 C CA . GLN A 1 114 ? 6.594 1.319 3.484 1.00 90.81 114 GLN A CA 1
ATOM 941 C C . GLN A 1 114 ? 5.589 1.141 4.614 1.00 90.81 114 GLN A C 1
ATOM 943 O O . GLN A 1 114 ? 5.096 2.135 5.139 1.00 90.81 114 GLN A O 1
ATOM 948 N N . LEU A 1 115 ? 5.341 -0.088 5.053 1.00 89.56 115 LEU A N 1
ATOM 949 C CA . LEU A 1 115 ? 4.469 -0.345 6.194 1.00 89.56 115 LEU A CA 1
ATOM 950 C C . LEU A 1 115 ? 5.201 -0.109 7.509 1.00 89.56 115 LEU A C 1
ATOM 952 O O . LEU A 1 115 ? 6.255 -0.692 7.774 1.00 89.56 115 LEU A O 1
ATOM 956 N N . HIS A 1 116 ? 4.617 0.735 8.355 1.00 85.94 116 HIS A N 1
ATOM 957 C CA . HIS A 1 116 ? 5.142 1.024 9.688 1.00 85.94 116 HIS A CA 1
ATOM 958 C C . HIS A 1 116 ? 4.321 0.349 10.776 1.00 85.94 116 HIS A C 1
ATOM 960 O O . HIS A 1 116 ? 4.913 -0.207 11.697 1.00 85.94 116 HIS A O 1
ATOM 966 N N . LEU A 1 117 ? 2.990 0.397 10.681 1.00 85.94 117 LEU A N 1
ATOM 967 C CA . LEU A 1 117 ? 2.080 -0.225 11.642 1.00 85.94 117 LEU A CA 1
ATOM 968 C C . LEU A 1 117 ? 0.808 -0.693 10.942 1.00 85.94 117 LEU A C 1
ATOM 970 O O . LEU A 1 117 ? 0.313 -0.030 10.035 1.00 85.94 117 LEU A O 1
ATOM 974 N N . ILE A 1 118 ? 0.251 -1.799 11.418 1.00 88.38 118 ILE A N 1
ATOM 975 C CA . ILE A 1 118 ? -1.094 -2.248 11.073 1.00 88.38 118 ILE A CA 1
ATOM 976 C C . ILE A 1 118 ? -1.899 -2.210 12.359 1.00 88.38 118 ILE A C 1
ATOM 978 O O . ILE A 1 118 ? -1.435 -2.699 13.391 1.00 88.38 118 ILE A O 1
ATOM 982 N N . LEU A 1 119 ? -3.088 -1.622 12.316 1.00 88.12 119 LEU A N 1
ATOM 983 C CA . LEU A 1 119 ? -3.919 -1.514 13.502 1.00 88.12 119 LEU A CA 1
ATOM 984 C C . LEU A 1 119 ? -5.409 -1.627 13.198 1.00 88.12 119 LEU A C 1
ATOM 986 O O . LEU A 1 119 ? -5.879 -1.303 12.106 1.00 88.12 119 LEU A O 1
ATOM 990 N N . THR A 1 120 ? -6.135 -2.105 14.202 1.00 89.75 120 THR A N 1
ATOM 991 C CA . THR A 1 120 ? -7.593 -2.110 14.261 1.00 89.75 120 THR A CA 1
ATOM 992 C C . THR A 1 120 ? -8.031 -1.171 15.369 1.00 89.75 120 THR A C 1
ATOM 994 O O . THR A 1 120 ? -7.609 -1.329 16.513 1.00 89.75 120 THR A O 1
ATOM 997 N N . ILE A 1 121 ? -8.895 -0.219 15.036 1.00 89.12 121 ILE A N 1
ATOM 998 C CA . ILE A 1 121 ? -9.518 0.694 15.991 1.00 89.12 121 ILE A CA 1
ATOM 999 C C . ILE A 1 121 ? -10.959 0.254 16.194 1.00 89.12 121 ILE A C 1
ATOM 1001 O O . ILE A 1 121 ? -11.732 0.214 15.237 1.00 89.12 121 ILE A O 1
ATOM 1005 N N . ILE A 1 122 ? -11.317 -0.070 17.431 1.00 91.25 122 ILE A N 1
ATOM 1006 C CA . ILE A 1 122 ? -12.661 -0.501 17.805 1.00 91.25 122 ILE A CA 1
ATOM 1007 C C . ILE A 1 122 ? -13.405 0.687 18.409 1.00 91.25 122 ILE A C 1
ATOM 1009 O O . ILE A 1 122 ? -13.012 1.265 19.427 1.00 91.25 122 ILE A O 1
ATOM 1013 N N . ASP A 1 123 ? -14.506 1.042 17.765 1.00 90.31 123 ASP A N 1
ATOM 1014 C CA . ASP A 1 123 ? -15.384 2.138 18.128 1.00 90.31 123 ASP A CA 1
ATOM 1015 C C . ASP A 1 123 ? -16.558 1.622 18.952 1.00 90.31 123 ASP A C 1
ATOM 1017 O O . ASP A 1 123 ? -17.596 1.218 18.431 1.00 90.31 123 ASP A O 1
ATOM 1021 N N . HIS A 1 124 ? -16.395 1.682 20.272 1.00 88.56 124 HIS A N 1
ATOM 1022 C CA . HIS A 1 124 ? -17.396 1.216 21.231 1.00 88.56 124 HIS A CA 1
ATOM 1023 C C . HIS A 1 124 ? -18.711 2.013 21.204 1.00 88.56 124 HIS A C 1
ATOM 1025 O O . HIS A 1 124 ? -19.686 1.609 21.832 1.00 88.56 124 HIS A O 1
ATOM 1031 N N . THR A 1 125 ? -18.755 3.145 20.492 1.00 86.69 125 THR A N 1
ATOM 1032 C CA . THR A 1 125 ? -19.952 3.994 20.389 1.00 86.69 125 THR A CA 1
ATOM 1033 C C . THR A 1 125 ? -20.844 3.646 19.202 1.00 86.69 125 THR A C 1
ATOM 1035 O O . THR A 1 125 ? -21.965 4.146 19.119 1.00 86.69 125 THR A O 1
ATOM 1038 N N . ARG A 1 126 ? -20.365 2.805 18.278 1.00 85.12 126 ARG A N 1
ATOM 1039 C CA . ARG A 1 126 ? -21.099 2.398 17.078 1.00 85.12 126 ARG A CA 1
ATOM 1040 C C . ARG A 1 126 ? -21.169 0.884 16.977 1.00 85.12 126 ARG A C 1
ATOM 1042 O O . ARG A 1 126 ? -20.232 0.184 17.356 1.00 85.12 126 ARG A O 1
ATOM 1049 N N . TYR A 1 127 ? -22.266 0.411 16.406 1.00 89.38 127 TYR A N 1
ATOM 1050 C CA . TYR A 1 127 ? -22.504 -1.003 16.171 1.00 89.38 127 TYR A CA 1
ATOM 1051 C C . TYR A 1 127 ? -22.694 -1.260 14.679 1.00 89.38 127 TYR A C 1
ATOM 1053 O O . TYR A 1 127 ? -23.231 -0.409 13.964 1.00 89.38 127 TYR A O 1
ATOM 1061 N N . ASP A 1 128 ? -22.202 -2.401 14.216 1.00 87.00 128 ASP A N 1
ATOM 1062 C CA . ASP A 1 128 ? -22.445 -2.904 12.873 1.00 87.00 128 ASP A CA 1
ATOM 1063 C C . ASP A 1 128 ? -23.842 -3.543 12.762 1.00 87.00 128 ASP A C 1
ATOM 1065 O O . ASP A 1 128 ? -24.650 -3.519 13.695 1.00 87.00 128 ASP A O 1
ATOM 1069 N N . LYS A 1 129 ? -24.142 -4.107 11.586 1.00 88.31 129 LYS A N 1
ATOM 1070 C CA . LYS A 1 129 ? -25.430 -4.760 11.303 1.00 88.31 129 LYS A CA 1
ATOM 1071 C C . LYS A 1 129 ? -25.674 -6.007 12.163 1.00 88.31 129 LYS A C 1
ATOM 1073 O O . LYS A 1 129 ? -26.828 -6.376 12.350 1.00 88.31 129 LYS A O 1
ATOM 1078 N N . ASP A 1 130 ? -24.611 -6.607 12.695 1.00 91.25 130 ASP A N 1
ATOM 1079 C CA . ASP A 1 130 ? -24.648 -7.813 13.521 1.00 91.25 130 ASP A CA 1
ATOM 1080 C C . ASP A 1 130 ? -24.653 -7.478 15.027 1.00 91.25 130 ASP A C 1
ATOM 1082 O O . ASP A 1 130 ? -24.558 -8.371 15.870 1.00 91.25 130 ASP A O 1
ATOM 1086 N N . GLY A 1 131 ? -24.744 -6.190 15.386 1.00 90.12 131 GLY A N 1
ATOM 1087 C CA . GLY A 1 131 ? -24.734 -5.722 16.771 1.00 90.12 131 GLY A CA 1
ATOM 1088 C C . GLY A 1 131 ? -23.356 -5.768 17.440 1.00 90.12 131 GLY A C 1
ATOM 1089 O O . GLY A 1 131 ? -23.270 -5.632 18.661 1.00 90.12 131 GLY A O 1
ATOM 1090 N N . LYS A 1 132 ? -22.268 -5.946 16.682 1.00 91.19 132 LYS A N 1
ATOM 1091 C CA . LYS A 1 132 ? -20.891 -5.886 17.195 1.00 91.19 132 LYS A CA 1
ATOM 1092 C C . LYS A 1 132 ? -20.348 -4.470 17.101 1.00 91.19 132 LYS A C 1
ATOM 1094 O O . LYS A 1 132 ? -20.783 -3.676 16.274 1.00 91.19 132 LYS A O 1
ATOM 1099 N N . HIS A 1 133 ? -19.373 -4.142 17.944 1.00 91.38 133 HIS A N 1
ATOM 1100 C CA . HIS A 1 133 ? -18.703 -2.847 17.857 1.00 91.38 133 HIS A CA 1
ATOM 1101 C C . HIS A 1 133 ? -18.025 -2.664 16.499 1.00 91.38 133 HIS A C 1
ATOM 1103 O O . HIS A 1 133 ? -17.323 -3.556 16.022 1.00 91.38 133 HIS A O 1
ATOM 1109 N N . MET A 1 134 ? -18.195 -1.479 15.915 1.00 90.12 134 MET A N 1
ATOM 1110 C CA . MET A 1 134 ? -17.563 -1.131 14.646 1.00 90.12 134 MET A CA 1
ATOM 1111 C C . MET A 1 134 ? -16.039 -1.186 14.775 1.00 90.12 134 MET A C 1
ATOM 1113 O O . MET A 1 134 ? -15.461 -0.543 15.650 1.00 90.12 134 MET A O 1
ATOM 1117 N N . ALA A 1 135 ? -15.387 -1.916 13.874 1.00 90.06 135 ALA A N 1
ATOM 1118 C CA . ALA A 1 135 ? -13.936 -2.020 13.807 1.00 90.06 135 ALA A CA 1
ATOM 1119 C C . ALA A 1 135 ? -13.419 -1.412 12.499 1.00 90.06 135 ALA A C 1
ATOM 1121 O O . ALA A 1 135 ? -13.855 -1.782 11.410 1.00 90.06 135 ALA A O 1
ATOM 1122 N N . TYR A 1 136 ? -12.463 -0.494 12.604 1.00 88.62 136 TYR A N 1
ATOM 1123 C CA . TYR A 1 136 ? -11.784 0.112 11.463 1.00 88.62 136 TYR A CA 1
ATOM 1124 C C . TYR A 1 136 ? -10.374 -0.450 11.379 1.00 88.62 136 TYR A C 1
ATOM 1126 O O . TYR A 1 136 ? -9.587 -0.287 12.309 1.00 88.62 136 TYR A O 1
ATOM 1134 N N . ILE A 1 137 ? -10.050 -1.116 10.275 1.00 89.38 137 ILE A N 1
ATOM 1135 C CA . ILE A 1 137 ? -8.751 -1.761 10.088 1.00 89.38 137 ILE A CA 1
ATOM 1136 C C . ILE A 1 137 ? -7.981 -1.027 9.002 1.00 89.38 137 ILE A C 1
ATOM 1138 O O . ILE A 1 137 ? -8.515 -0.759 7.926 1.00 89.38 137 ILE A O 1
ATOM 1142 N N . GLY A 1 138 ? -6.713 -0.737 9.261 1.00 88.69 138 GLY A N 1
ATOM 1143 C CA . GLY A 1 138 ? -5.848 -0.222 8.219 1.00 88.69 138 GLY A CA 1
ATOM 1144 C C . GLY A 1 138 ? -4.383 -0.175 8.605 1.00 88.69 138 GLY A C 1
ATOM 1145 O O . GLY A 1 138 ? -3.950 -0.715 9.627 1.00 88.69 138 GLY A O 1
ATOM 1146 N N . ALA A 1 139 ? -3.617 0.444 7.724 1.00 88.69 139 ALA A N 1
ATOM 1147 C CA . ALA A 1 139 ? -2.176 0.411 7.738 1.00 88.69 139 ALA A CA 1
ATOM 1148 C C . ALA A 1 139 ? -1.583 1.813 7.670 1.00 88.69 139 ALA A C 1
ATOM 1150 O O . ALA A 1 139 ? -1.746 2.548 6.692 1.00 88.69 139 ALA A O 1
ATOM 1151 N N . PHE A 1 140 ? -0.807 2.141 8.693 1.00 86.81 140 PHE A N 1
ATOM 1152 C CA . PHE A 1 140 ? 0.023 3.325 8.718 1.00 86.81 140 PHE A CA 1
ATOM 1153 C C . PHE A 1 140 ? 1.284 3.090 7.887 1.00 86.81 140 PHE A C 1
ATOM 1155 O O . PHE A 1 140 ? 2.129 2.250 8.224 1.00 86.81 140 PHE A O 1
ATOM 1162 N N . SER A 1 141 ? 1.406 3.846 6.801 1.00 87.56 141 SER A N 1
ATOM 1163 C CA . SER A 1 141 ? 2.423 3.632 5.778 1.00 87.56 141 SER A CA 1
ATOM 1164 C C . SER A 1 141 ? 3.113 4.932 5.379 1.00 87.56 141 SER A C 1
ATOM 1166 O O . SER A 1 141 ? 2.488 5.985 5.332 1.00 87.56 141 SER A O 1
ATOM 1168 N N . GLU A 1 142 ? 4.400 4.866 5.053 1.00 88.00 142 GLU A N 1
ATOM 1169 C CA . GLU A 1 142 ? 5.152 5.973 4.455 1.00 88.00 142 GLU A CA 1
ATOM 1170 C C . GLU A 1 142 ? 5.144 5.832 2.934 1.00 88.00 142 GLU A C 1
ATOM 1172 O O . GLU A 1 142 ? 5.712 4.886 2.395 1.00 88.00 142 GLU A O 1
ATOM 1177 N N . VAL A 1 143 ? 4.514 6.768 2.234 1.00 87.62 143 VAL A N 1
ATOM 1178 C CA . VAL A 1 143 ? 4.439 6.791 0.774 1.00 87.62 143 VAL A CA 1
ATOM 1179 C C . VAL A 1 143 ? 5.765 7.271 0.198 1.00 87.62 143 VAL A C 1
ATOM 1181 O O . VAL A 1 143 ? 6.248 8.361 0.522 1.00 87.62 143 VAL A O 1
ATOM 1184 N N . LEU A 1 144 ? 6.342 6.469 -0.692 1.00 88.38 144 LEU A N 1
ATOM 1185 C CA . LEU A 1 144 ? 7.539 6.835 -1.435 1.00 88.38 144 LEU A CA 1
ATOM 1186 C C . LEU A 1 144 ? 7.168 7.680 -2.656 1.00 88.38 144 LEU A C 1
ATOM 1188 O O . LEU A 1 144 ? 6.117 7.509 -3.273 1.00 88.38 144 LEU A O 1
ATOM 1192 N N . LEU A 1 145 ? 8.049 8.608 -3.019 1.00 85.94 145 LEU A N 1
ATOM 1193 C CA . LEU A 1 145 ? 7.880 9.434 -4.208 1.00 85.94 145 LEU A CA 1
ATOM 1194 C C . LEU A 1 145 ? 8.503 8.728 -5.403 1.00 85.94 145 LEU A C 1
ATOM 1196 O O . LEU A 1 145 ? 9.665 8.333 -5.335 1.00 85.94 145 LEU A O 1
ATOM 1200 N N . PHE A 1 146 ? 7.780 8.632 -6.514 1.00 86.12 146 PHE A N 1
ATOM 1201 C CA . PHE A 1 146 ? 8.399 8.226 -7.769 1.00 86.12 146 PHE A CA 1
ATOM 1202 C C . PHE A 1 146 ? 9.437 9.253 -8.215 1.00 86.12 146 PHE A C 1
ATOM 1204 O O . PHE A 1 146 ? 9.219 10.467 -8.143 1.00 86.12 146 PHE A O 1
ATOM 1211 N N . ASN A 1 147 ? 10.562 8.757 -8.711 1.00 83.25 147 ASN A N 1
ATOM 1212 C CA . ASN A 1 147 ? 11.461 9.557 -9.528 1.00 83.25 147 ASN A CA 1
ATOM 1213 C C . ASN A 1 147 ? 10.898 9.638 -10.949 1.00 83.25 147 ASN A C 1
ATOM 1215 O O . ASN A 1 147 ? 10.096 8.795 -11.349 1.00 83.25 147 ASN A O 1
ATOM 1219 N N . ASN A 1 148 ? 11.302 10.665 -11.701 1.00 80.12 148 ASN A N 1
ATOM 1220 C CA . ASN A 1 148 ? 10.904 10.856 -13.100 1.00 80.12 148 ASN A CA 1
ATOM 1221 C C . ASN A 1 148 ? 9.388 10.708 -13.336 1.00 80.12 148 ASN A C 1
ATOM 1223 O O . ASN A 1 148 ? 8.961 10.186 -14.358 1.00 80.12 148 ASN A O 1
ATOM 1227 N N . ASN A 1 149 ? 8.564 11.139 -12.372 1.00 75.25 149 ASN A N 1
ATOM 1228 C CA . ASN A 1 149 ? 7.102 11.056 -12.441 1.00 75.25 149 ASN A CA 1
ATOM 1229 C C . ASN A 1 149 ? 6.548 9.644 -12.714 1.00 75.25 149 ASN A C 1
ATOM 1231 O O . ASN A 1 149 ? 5.516 9.514 -13.361 1.00 75.25 149 ASN A O 1
ATOM 1235 N N . GLY A 1 150 ? 7.215 8.597 -12.224 1.00 77.56 150 GLY A N 1
ATOM 1236 C CA . GLY A 1 150 ? 6.740 7.222 -12.391 1.00 77.56 150 GLY A CA 1
ATOM 1237 C C . GLY A 1 150 ? 7.143 6.583 -13.720 1.00 77.56 150 GLY A C 1
ATOM 1238 O O . GLY A 1 150 ? 6.706 5.478 -14.011 1.00 77.56 150 GLY A O 1
ATOM 1239 N N . GLN A 1 151 ? 7.966 7.262 -14.522 1.00 81.31 151 GLN A N 1
ATOM 1240 C CA . GLN A 1 151 ? 8.494 6.713 -15.766 1.00 81.31 151 GLN A CA 1
ATOM 1241 C C . GLN A 1 151 ? 9.591 5.679 -15.499 1.00 81.31 151 GLN A C 1
ATOM 1243 O O . GLN A 1 151 ? 10.361 5.790 -14.537 1.00 81.31 151 GLN A O 1
ATOM 1248 N N . ILE A 1 152 ? 9.676 4.696 -16.395 1.00 81.38 152 ILE A N 1
ATOM 1249 C CA . ILE A 1 152 ? 10.756 3.713 -16.414 1.00 81.38 152 ILE A CA 1
ATOM 1250 C C . ILE A 1 152 ? 12.076 4.433 -16.697 1.00 81.38 152 ILE A C 1
ATOM 1252 O O . ILE A 1 152 ? 12.168 5.275 -17.588 1.00 81.38 152 ILE A O 1
ATOM 1256 N N . ASP A 1 153 ? 13.110 4.113 -15.926 1.00 80.38 153 ASP A N 1
ATOM 1257 C CA . ASP A 1 153 ? 14.458 4.587 -16.207 1.00 80.38 153 ASP A CA 1
ATOM 1258 C C . ASP A 1 153 ? 14.994 3.893 -17.469 1.00 80.38 153 ASP A C 1
ATOM 1260 O O . ASP A 1 153 ? 15.092 2.670 -17.516 1.00 80.38 153 ASP A O 1
ATOM 1264 N N . ASN A 1 154 ? 15.341 4.671 -18.498 1.00 76.62 154 ASN A N 1
ATOM 1265 C CA . ASN A 1 154 ? 15.740 4.141 -19.809 1.00 76.62 154 ASN A CA 1
ATOM 1266 C C . ASN A 1 154 ? 17.007 3.272 -19.770 1.00 76.62 154 ASN A C 1
ATOM 1268 O O . ASN A 1 154 ? 17.206 2.450 -20.659 1.00 76.62 154 ASN A O 1
ATOM 1272 N N . THR A 1 155 ? 17.874 3.465 -18.774 1.00 79.19 155 THR A N 1
ATOM 1273 C CA . THR A 1 155 ? 19.148 2.745 -18.671 1.00 79.19 155 THR A CA 1
ATOM 1274 C C . THR A 1 155 ? 18.961 1.401 -17.982 1.00 79.19 155 THR A C 1
ATOM 1276 O O . THR A 1 155 ? 19.518 0.394 -18.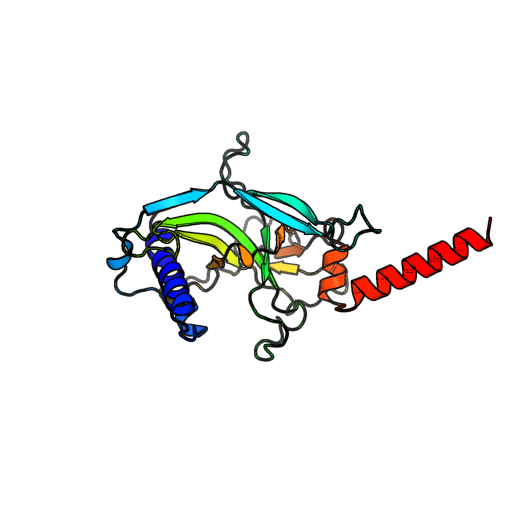409 1.00 79.19 155 THR A O 1
ATOM 1279 N N . THR A 1 156 ? 18.190 1.383 -16.895 1.00 79.44 156 THR A N 1
ATOM 1280 C CA . THR A 1 156 ? 17.982 0.179 -16.078 1.00 79.44 156 THR A CA 1
ATOM 1281 C C . THR A 1 156 ? 16.740 -0.609 -16.474 1.00 79.44 156 THR A C 1
ATOM 1283 O O . THR A 1 156 ? 16.630 -1.782 -16.127 1.00 79.44 156 THR A O 1
ATOM 1286 N N . GLY A 1 157 ? 15.795 0.014 -17.181 1.00 79.25 157 GLY A N 1
ATOM 1287 C CA . GLY A 1 157 ? 14.484 -0.567 -17.450 1.00 79.25 157 GLY A CA 1
ATOM 1288 C C . GLY A 1 157 ? 13.666 -0.780 -16.174 1.00 79.25 157 GLY A C 1
ATOM 1289 O O . GLY A 1 157 ? 12.824 -1.671 -16.146 1.00 79.25 157 GLY A O 1
ATOM 1290 N N . MET A 1 158 ? 13.948 -0.021 -15.103 1.00 85.44 158 MET A N 1
ATOM 1291 C CA . MET A 1 158 ? 13.312 -0.170 -13.791 1.00 85.44 158 MET A CA 1
ATOM 1292 C C . MET A 1 158 ? 12.626 1.123 -13.347 1.00 85.44 158 MET A C 1
ATOM 1294 O O . MET A 1 158 ? 13.061 2.236 -13.638 1.00 85.44 158 MET A O 1
ATOM 1298 N N . LEU A 1 159 ? 11.543 0.974 -12.585 1.00 87.75 159 LEU A N 1
ATOM 1299 C CA . LEU A 1 159 ? 10.896 2.095 -11.907 1.00 87.75 159 LEU A CA 1
ATOM 1300 C C . LEU A 1 159 ? 11.707 2.453 -10.662 1.00 87.75 159 LEU A C 1
ATOM 1302 O O . LEU A 1 159 ? 12.106 1.557 -9.918 1.00 87.75 159 LEU A O 1
ATOM 1306 N N . SER A 1 160 ? 11.919 3.742 -10.394 1.00 89.06 160 SER A N 1
ATOM 1307 C CA . SER A 1 160 ? 12.597 4.169 -9.168 1.00 89.06 160 SER A CA 1
ATOM 1308 C C . SER A 1 160 ? 11.731 5.045 -8.275 1.00 89.06 160 SER A C 1
ATOM 1310 O O . SER A 1 160 ? 10.940 5.877 -8.722 1.00 89.06 160 SER A O 1
ATOM 1312 N N . VAL A 1 161 ? 11.905 4.837 -6.976 1.00 89.38 161 VAL A N 1
ATOM 1313 C CA . VAL A 1 161 ? 11.211 5.521 -5.891 1.00 89.38 161 VAL A CA 1
ATOM 1314 C C . VAL A 1 161 ? 12.228 6.067 -4.906 1.00 89.38 161 VAL A C 1
ATOM 1316 O O . VAL A 1 161 ? 13.336 5.553 -4.782 1.00 89.38 161 VAL A O 1
ATOM 1319 N N . ARG A 1 162 ? 11.864 7.104 -4.167 1.00 88.19 162 ARG A N 1
ATOM 1320 C CA . ARG A 1 162 ? 12.711 7.692 -3.134 1.00 88.19 162 ARG A CA 1
ATOM 1321 C C . ARG A 1 162 ? 11.902 8.043 -1.907 1.00 88.19 162 ARG A C 1
ATOM 1323 O O . ARG A 1 162 ? 10.715 8.371 -1.990 1.00 88.19 162 ARG A O 1
ATOM 1330 N N . ARG A 1 163 ? 12.569 8.036 -0.758 1.00 84.94 163 ARG A N 1
ATOM 1331 C CA . ARG A 1 163 ? 11.987 8.638 0.441 1.00 84.94 163 ARG A CA 1
ATOM 1332 C C . ARG A 1 163 ? 11.895 10.144 0.261 1.00 84.94 163 ARG A C 1
ATOM 1334 O O . ARG A 1 163 ? 12.746 10.777 -0.369 1.00 84.94 163 ARG A O 1
ATOM 1341 N N . ARG A 1 164 ? 10.841 10.730 0.817 1.00 76.19 164 ARG A N 1
ATOM 1342 C CA . ARG A 1 164 ? 10.711 12.181 0.857 1.00 76.19 164 ARG A CA 1
ATOM 1343 C C . ARG A 1 164 ? 11.751 12.724 1.831 1.00 76.19 164 ARG A C 1
ATOM 1345 O O . ARG A 1 164 ? 11.804 12.269 2.967 1.00 76.19 164 ARG A O 1
ATOM 1352 N N . ALA A 1 165 ? 12.551 13.701 1.405 1.00 69.56 165 ALA A N 1
ATOM 1353 C CA . ALA A 1 165 ? 13.431 14.409 2.325 1.00 69.56 165 ALA A CA 1
ATOM 1354 C C . ALA A 1 165 ? 12.578 15.092 3.398 1.00 69.56 165 ALA A C 1
ATOM 1356 O O . ALA A 1 165 ? 11.616 15.805 3.088 1.00 69.56 165 ALA A O 1
ATOM 1357 N N . TRP A 1 166 ? 12.919 14.858 4.662 1.00 61.97 166 TRP A N 1
ATOM 1358 C CA . TRP A 1 166 ? 12.251 15.481 5.794 1.00 61.97 166 TRP A CA 1
ATOM 1359 C C . TRP A 1 166 ? 12.780 16.906 5.909 1.00 61.97 166 TRP A C 1
ATOM 1361 O O . TRP A 1 166 ? 13.602 17.217 6.766 1.00 61.97 166 TRP A O 1
ATOM 1371 N N . ASN A 1 167 ? 12.350 17.783 5.005 1.00 53.75 167 ASN A N 1
ATOM 1372 C CA . ASN A 1 167 ? 12.618 19.201 5.168 1.00 53.75 167 ASN A CA 1
ATOM 1373 C C . ASN A 1 167 ? 11.882 19.612 6.443 1.00 53.75 167 ASN A C 1
ATOM 1375 O O . ASN A 1 167 ? 10.671 19.405 6.544 1.00 53.75 167 ASN A O 1
ATOM 1379 N N . ALA A 1 168 ? 12.600 20.175 7.413 1.00 47.41 168 ALA A N 1
ATOM 1380 C CA . ALA A 1 168 ? 12.069 20.670 8.683 1.00 47.41 168 ALA A CA 1
ATOM 1381 C C . ALA A 1 168 ? 11.136 21.896 8.507 1.00 47.41 168 ALA A C 1
ATOM 1383 O O . ALA A 1 168 ? 11.163 22.836 9.297 1.00 47.41 168 ALA A O 1
ATOM 1384 N N . ALA A 1 169 ? 10.319 21.924 7.450 1.00 44.22 169 ALA A N 1
ATOM 1385 C CA . ALA A 1 169 ? 9.388 22.996 7.162 1.00 44.22 169 ALA A CA 1
ATOM 1386 C C . ALA A 1 169 ? 8.196 22.929 8.141 1.00 44.22 169 ALA A C 1
ATOM 1388 O O . ALA A 1 169 ? 7.575 21.874 8.306 1.00 44.22 169 ALA A O 1
ATOM 1389 N N . PRO A 1 170 ? 7.815 24.048 8.778 1.00 42.28 170 PRO A N 1
ATOM 1390 C CA . PRO A 1 170 ? 6.951 24.068 9.957 1.00 42.28 170 PRO A CA 1
ATOM 1391 C C . PRO A 1 170 ? 5.447 23.969 9.646 1.00 42.28 170 PRO A C 1
ATOM 1393 O O . PRO A 1 170 ? 4.626 24.509 10.386 1.00 42.28 170 PRO A O 1
ATOM 1396 N N . LYS A 1 171 ? 5.020 23.252 8.599 1.00 43.03 171 LYS A N 1
ATOM 1397 C CA . LYS A 1 171 ? 3.584 22.987 8.376 1.00 43.03 171 LYS A CA 1
ATOM 1398 C C . LYS A 1 171 ? 3.166 21.683 9.058 1.00 43.03 171 LYS A C 1
ATOM 1400 O O . LYS A 1 171 ? 2.856 20.681 8.427 1.00 43.03 171 LYS A O 1
ATOM 1405 N N . ARG A 1 172 ? 3.117 21.752 10.394 1.00 47.94 172 ARG A N 1
ATOM 1406 C CA . ARG A 1 172 ? 2.737 20.711 11.379 1.00 47.94 172 ARG A CA 1
ATOM 1407 C C . ARG A 1 172 ? 1.315 20.119 11.231 1.00 47.94 172 ARG A C 1
ATOM 1409 O O . ARG A 1 172 ? 0.852 19.461 12.155 1.00 47.94 172 ARG A O 1
ATOM 1416 N N . ARG A 1 173 ? 0.602 20.373 10.127 1.00 47.09 173 ARG A N 1
ATOM 1417 C CA . ARG A 1 173 ? -0.825 20.030 9.961 1.00 47.09 173 ARG A CA 1
ATOM 1418 C C . ARG A 1 173 ? -1.130 19.008 8.868 1.00 47.09 173 ARG A C 1
ATOM 1420 O O . ARG A 1 173 ? -2.266 18.563 8.816 1.00 47.09 173 ARG A O 1
ATOM 1427 N N . THR A 1 174 ? -0.151 18.656 8.034 1.00 52.12 174 THR A N 1
ATOM 1428 C CA . THR A 1 174 ? -0.334 17.755 6.886 1.00 52.12 174 THR A CA 1
ATOM 1429 C C . THR A 1 174 ? 0.539 16.516 7.018 1.00 52.12 174 THR A C 1
ATOM 1431 O O . THR A 1 174 ? 1.758 16.649 7.161 1.00 52.12 174 THR A O 1
ATOM 1434 N N . LEU A 1 175 ? -0.055 15.327 6.927 1.00 57.03 175 LEU A N 1
ATOM 1435 C CA . LEU A 1 175 ? 0.642 14.038 6.936 1.00 57.03 175 LEU A CA 1
ATOM 1436 C C . LEU A 1 175 ? 1.299 13.743 5.568 1.00 57.03 175 LEU A C 1
ATOM 1438 O O . LEU A 1 175 ? 1.029 12.752 4.908 1.00 57.03 175 LEU A O 1
ATOM 1442 N N . GLN A 1 176 ? 2.177 14.632 5.099 1.00 64.69 176 GLN A N 1
ATOM 1443 C CA . GLN A 1 176 ? 2.555 14.682 3.676 1.00 64.69 176 GLN A CA 1
ATOM 1444 C C . GLN A 1 176 ? 3.299 13.453 3.123 1.00 64.69 176 GLN A C 1
ATOM 1446 O O . GLN A 1 176 ? 3.394 13.307 1.904 1.00 64.69 176 GLN A O 1
ATOM 1451 N N . ALA A 1 177 ? 3.902 12.634 3.985 1.00 69.69 177 ALA A N 1
ATOM 1452 C CA . ALA A 1 177 ? 4.594 11.403 3.593 1.00 69.69 177 ALA A CA 1
ATOM 1453 C C . ALA A 1 177 ? 3.967 10.156 4.218 1.00 69.69 177 ALA A C 1
ATOM 1455 O O . ALA A 1 177 ? 4.166 9.065 3.707 1.00 69.69 177 ALA A O 1
ATOM 1456 N N . PHE A 1 178 ? 3.218 10.303 5.307 1.00 79.62 178 PHE A N 1
ATOM 1457 C CA . PHE A 1 178 ? 2.651 9.180 6.033 1.00 79.62 178 PHE A CA 1
ATOM 1458 C C . PHE A 1 178 ? 1.154 9.160 5.825 1.00 79.62 178 PHE A C 1
ATOM 1460 O O . PHE A 1 178 ? 0.489 10.146 6.093 1.00 79.62 178 PHE A O 1
ATOM 1467 N N . LYS A 1 179 ? 0.609 8.044 5.379 1.00 78.88 179 LYS A N 1
ATOM 1468 C CA . LYS A 1 179 ? -0.822 7.902 5.166 1.00 78.88 179 LYS A CA 1
ATOM 1469 C C . LYS A 1 179 ? -1.335 6.696 5.908 1.00 78.88 179 LYS A C 1
ATOM 1471 O O . LYS A 1 179 ? -0.602 5.743 6.171 1.00 78.88 179 LYS A O 1
ATOM 1476 N N . PHE A 1 180 ? -2.606 6.773 6.258 1.00 82.00 180 PHE A N 1
ATOM 1477 C CA . PHE A 1 180 ? -3.321 5.637 6.780 1.00 82.00 180 PHE A CA 1
ATOM 1478 C C . PHE A 1 180 ? -4.207 5.089 5.672 1.00 82.00 180 PHE A C 1
ATOM 1480 O O . PHE A 1 180 ? -5.095 5.784 5.183 1.00 82.00 180 PHE A O 1
ATOM 1487 N N . TYR A 1 181 ? -3.922 3.865 5.254 1.00 83.19 181 TYR A N 1
ATOM 1488 C CA . TYR A 1 181 ? -4.648 3.188 4.192 1.00 83.19 181 TYR A CA 1
ATOM 1489 C C . TYR A 1 181 ? -5.624 2.182 4.776 1.00 83.19 181 TYR A C 1
ATOM 1491 O O . TYR A 1 181 ? -5.328 1.548 5.787 1.00 83.19 181 TYR A O 1
ATOM 1499 N N . ASP A 1 182 ? -6.777 2.015 4.135 1.00 84.81 182 ASP A N 1
ATOM 1500 C CA . ASP A 1 182 ? -7.588 0.826 4.377 1.00 84.81 182 ASP A CA 1
ATOM 1501 C C . ASP A 1 182 ? -6.804 -0.413 3.922 1.00 84.81 182 ASP A C 1
ATOM 1503 O O . ASP A 1 182 ? -6.085 -0.360 2.927 1.00 84.81 182 ASP A O 1
ATOM 1507 N N . LEU A 1 183 ? -6.931 -1.535 4.632 1.00 85.56 183 LEU A N 1
ATOM 1508 C CA . LEU A 1 183 ? -6.260 -2.767 4.211 1.00 85.56 183 LEU A CA 1
ATOM 1509 C C . LEU A 1 183 ? -6.677 -3.233 2.810 1.00 85.56 183 LEU A C 1
ATOM 1511 O O . LEU A 1 183 ? -5.854 -3.806 2.108 1.00 85.56 183 LEU A O 1
ATOM 1515 N N . SER A 1 184 ? -7.912 -2.962 2.390 1.00 84.62 184 SER A N 1
ATOM 1516 C CA . SER A 1 184 ? -8.421 -3.288 1.052 1.00 84.62 184 SER A CA 1
ATOM 1517 C C . SER A 1 184 ? -7.694 -2.564 -0.082 1.00 84.62 184 SER A C 1
ATOM 1519 O O . SER A 1 184 ? -7.744 -3.031 -1.216 1.00 84.62 184 SER A O 1
ATOM 1521 N N . THR A 1 185 ? -6.998 -1.455 0.194 1.00 86.31 185 THR A N 1
ATOM 1522 C CA . THR A 1 185 ? -6.213 -0.751 -0.829 1.00 86.31 185 THR A CA 1
ATOM 1523 C C . THR A 1 185 ? -4.775 -1.251 -0.922 1.00 86.31 185 THR A C 1
ATOM 1525 O O . THR A 1 185 ? -4.065 -0.893 -1.865 1.00 86.31 185 THR A O 1
ATOM 1528 N N . ILE A 1 186 ? -4.324 -2.078 0.028 1.00 87.56 186 ILE A N 1
ATOM 1529 C CA . ILE A 1 186 ? -3.023 -2.741 -0.052 1.00 87.56 186 ILE A CA 1
ATOM 1530 C C . ILE A 1 186 ? -3.136 -3.894 -1.037 1.00 87.56 186 ILE A C 1
ATOM 1532 O O . ILE A 1 186 ? -3.880 -4.846 -0.824 1.00 87.56 186 ILE A O 1
ATOM 1536 N N . ILE A 1 187 ? -2.342 -3.813 -2.096 1.00 84.62 187 ILE A N 1
ATOM 1537 C CA . ILE A 1 187 ? -2.381 -4.776 -3.188 1.00 84.62 187 ILE A CA 1
ATOM 1538 C C . ILE A 1 187 ? -1.512 -5.984 -2.828 1.00 84.62 187 ILE A C 1
ATOM 1540 O O . ILE A 1 187 ? -2.003 -7.104 -2.741 1.00 84.62 187 ILE A O 1
ATOM 1544 N N . ARG A 1 188 ? -0.207 -5.767 -2.610 1.00 84.00 188 ARG A N 1
ATOM 1545 C CA . ARG A 1 188 ? 0.787 -6.836 -2.388 1.00 84.00 188 ARG A CA 1
ATOM 1546 C C . ARG A 1 188 ? 2.142 -6.284 -1.918 1.00 84.00 188 ARG A C 1
ATOM 1548 O O . ARG A 1 188 ? 2.328 -5.064 -1.976 1.00 84.00 188 ARG A O 1
ATOM 1555 N N . PRO A 1 189 ? 3.114 -7.130 -1.527 1.00 87.56 189 PRO A N 1
ATOM 1556 C CA . PRO A 1 189 ? 4.465 -6.710 -1.187 1.00 87.56 189 PRO A CA 1
ATOM 1557 C C . PRO A 1 189 ? 5.237 -6.210 -2.414 1.00 87.56 189 PRO A C 1
ATOM 1559 O O . PRO A 1 189 ? 4.930 -6.555 -3.554 1.00 87.56 189 PRO A O 1
ATOM 1562 N N . VAL A 1 190 ? 6.259 -5.398 -2.153 1.00 87.81 190 VAL A N 1
ATOM 1563 C CA . VAL A 1 190 ? 7.186 -4.846 -3.144 1.00 87.81 190 VAL A CA 1
ATOM 1564 C C . VAL A 1 190 ? 8.611 -5.059 -2.683 1.00 87.81 190 VAL A C 1
ATOM 1566 O O . VAL A 1 190 ? 8.973 -4.726 -1.552 1.00 87.81 190 VAL A O 1
ATOM 1569 N N . HIS A 1 191 ? 9.444 -5.546 -3.594 1.00 87.25 191 HIS A N 1
ATOM 1570 C CA . HIS A 1 191 ? 10.871 -5.684 -3.349 1.00 87.25 191 HIS A CA 1
ATOM 1571 C C . HIS A 1 191 ? 11.614 -4.465 -3.887 1.00 87.25 191 HIS A C 1
ATOM 1573 O O . HIS A 1 191 ? 11.521 -4.132 -5.067 1.00 87.25 191 HIS A O 1
ATOM 1579 N N . LEU A 1 192 ? 12.362 -3.794 -3.012 1.00 88.25 192 LEU A N 1
ATOM 1580 C CA . LEU A 1 192 ? 13.149 -2.616 -3.359 1.00 88.25 192 LEU A CA 1
ATOM 1581 C C . LEU A 1 192 ? 14.643 -2.933 -3.315 1.00 88.25 192 LEU A C 1
ATOM 1583 O O . LEU A 1 192 ? 15.124 -3.542 -2.360 1.00 88.25 192 LEU A O 1
ATOM 1587 N N . VAL A 1 193 ? 15.373 -2.479 -4.331 1.00 87.81 193 VAL A N 1
ATOM 1588 C CA . VAL A 1 193 ? 16.836 -2.577 -4.419 1.00 87.81 193 VAL A CA 1
ATOM 1589 C C . VAL A 1 193 ? 17.420 -1.171 -4.289 1.00 87.81 193 VAL A C 1
ATOM 1591 O O . VAL A 1 193 ? 16.950 -0.275 -4.990 1.00 87.81 193 VAL A O 1
ATOM 1594 N N . PRO A 1 194 ? 18.405 -0.925 -3.408 1.00 86.19 194 PRO A N 1
ATOM 1595 C CA . PRO A 1 194 ? 19.058 0.379 -3.319 1.00 86.19 194 PRO A CA 1
ATOM 1596 C C . PRO A 1 194 ? 19.605 0.826 -4.679 1.00 86.19 194 PRO A C 1
ATOM 1598 O O . PRO A 1 194 ? 20.298 0.063 -5.348 1.00 86.19 194 PRO A O 1
ATOM 1601 N N . ARG A 1 195 ? 19.279 2.057 -5.087 1.00 82.75 195 ARG A N 1
ATOM 1602 C CA . ARG A 1 195 ? 19.851 2.688 -6.287 1.00 82.75 195 ARG A CA 1
ATOM 1603 C C . ARG A 1 195 ? 21.195 3.332 -5.975 1.00 82.75 195 ARG A C 1
ATOM 1605 O O . ARG A 1 195 ? 22.132 3.213 -6.757 1.00 82.75 195 ARG A O 1
ATOM 1612 N N . ASP A 1 196 ? 21.251 4.030 -4.849 1.00 75.00 196 ASP A N 1
ATOM 1613 C CA . ASP A 1 196 ? 22.413 4.803 -4.437 1.00 75.00 196 ASP A CA 1
ATOM 1614 C C . ASP A 1 196 ? 23.303 3.944 -3.531 1.00 75.00 196 ASP A C 1
ATOM 1616 O O . ASP A 1 196 ? 22.805 3.207 -2.670 1.00 75.00 196 ASP A O 1
ATOM 1620 N N . LEU A 1 197 ? 24.624 4.046 -3.707 1.00 64.56 197 LEU A N 1
ATOM 1621 C CA . LEU A 1 197 ? 25.565 3.504 -2.729 1.00 64.56 197 LEU A CA 1
ATOM 1622 C C . LEU A 1 197 ? 25.323 4.206 -1.384 1.00 64.56 197 LEU A C 1
ATOM 1624 O O . LEU A 1 197 ? 25.032 5.405 -1.373 1.00 64.56 197 LEU A O 1
ATOM 1628 N N . PRO A 1 198 ? 25.409 3.489 -0.251 1.00 57.72 198 PRO A N 1
ATOM 1629 C CA . PRO A 1 198 ? 25.173 4.077 1.058 1.00 57.72 198 PRO A CA 1
ATOM 1630 C C . PRO A 1 198 ? 26.302 5.054 1.388 1.00 57.72 198 PRO A C 1
ATOM 1632 O O . PRO A 1 198 ? 27.291 4.681 2.012 1.00 57.72 198 PRO A O 1
ATOM 1635 N N . ASP A 1 199 ? 26.161 6.308 0.970 1.00 54.03 199 ASP A N 1
ATOM 1636 C CA . ASP A 1 199 ? 27.075 7.356 1.384 1.00 54.03 199 ASP A CA 1
ATOM 1637 C C . ASP A 1 199 ? 26.661 7.860 2.772 1.00 54.03 199 ASP A C 1
ATOM 1639 O O . ASP A 1 199 ? 25.483 8.095 3.069 1.00 54.03 199 ASP A O 1
ATOM 1643 N N . SER A 1 200 ? 27.639 7.970 3.667 1.00 49.34 200 SER A N 1
ATOM 1644 C CA . SER A 1 200 ? 27.419 8.155 5.111 1.00 49.34 200 SER A CA 1
ATOM 1645 C C . SER A 1 200 ? 26.755 9.493 5.479 1.00 49.34 200 SER A C 1
ATOM 1647 O O . SER A 1 200 ? 26.293 9.669 6.607 1.00 49.34 200 SER A O 1
ATOM 1649 N N . THR A 1 201 ? 26.642 10.412 4.519 1.00 50.94 201 THR A N 1
ATOM 1650 C CA . THR A 1 201 ? 26.225 11.808 4.698 1.00 50.94 201 THR A CA 1
ATOM 1651 C C . THR A 1 201 ? 24.803 12.120 4.212 1.00 50.94 201 THR A C 1
ATOM 1653 O O . THR A 1 201 ? 24.238 13.128 4.633 1.00 50.94 201 THR A O 1
ATOM 1656 N N . THR A 1 202 ? 24.162 11.264 3.400 1.00 50.44 202 THR A N 1
ATOM 1657 C CA . THR A 1 202 ? 22.855 11.558 2.760 1.00 50.44 202 THR A CA 1
ATOM 1658 C C . THR A 1 202 ? 21.788 10.483 3.003 1.00 50.44 202 THR A C 1
ATOM 1660 O O . THR A 1 202 ? 21.021 10.100 2.122 1.00 50.44 202 THR A O 1
ATOM 1663 N N . ARG A 1 203 ? 21.625 10.044 4.260 1.00 51.78 203 ARG A N 1
ATOM 1664 C CA . ARG A 1 203 ? 20.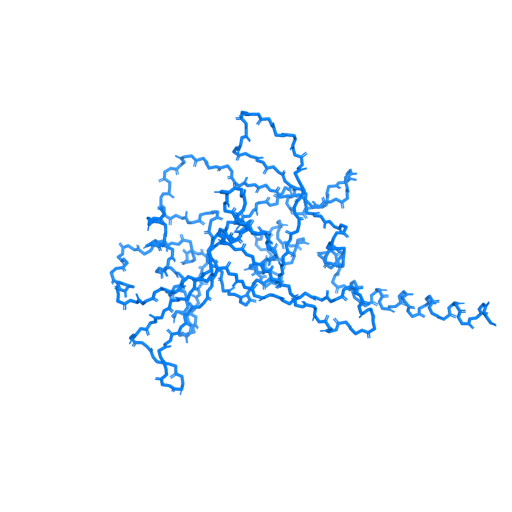493 9.174 4.672 1.00 51.78 203 ARG A CA 1
ATOM 1665 C C . ARG A 1 203 ? 19.099 9.760 4.380 1.00 51.78 203 ARG A C 1
ATOM 1667 O O . ARG A 1 203 ? 18.098 9.058 4.514 1.00 51.78 203 ARG A O 1
ATOM 1674 N N . THR A 1 204 ? 19.005 11.038 4.025 1.00 54.56 204 THR A N 1
ATOM 1675 C CA . THR A 1 204 ? 17.752 11.782 3.857 1.00 54.56 204 THR A CA 1
ATOM 1676 C C . THR A 1 204 ? 17.105 11.637 2.477 1.00 54.56 204 THR A C 1
ATOM 1678 O O . THR A 1 204 ? 15.927 11.969 2.348 1.00 54.56 204 THR A O 1
ATOM 1681 N N . THR A 1 205 ? 17.807 11.111 1.466 1.00 65.25 205 THR A N 1
ATOM 1682 C CA . THR A 1 205 ? 17.297 11.014 0.080 1.00 65.25 205 THR A CA 1
ATOM 1683 C C . THR A 1 205 ? 17.591 9.675 -0.594 1.00 65.25 205 THR A C 1
ATOM 1685 O O . THR A 1 205 ? 17.798 9.627 -1.800 1.00 65.25 205 THR A O 1
ATOM 1688 N N . MET A 1 206 ? 17.605 8.580 0.168 1.00 77.56 206 MET A N 1
ATOM 1689 C CA . MET A 1 206 ? 17.869 7.252 -0.390 1.00 77.56 206 MET A CA 1
ATOM 1690 C C . MET A 1 206 ? 16.827 6.878 -1.457 1.00 77.56 206 MET A C 1
ATOM 1692 O O . MET A 1 206 ? 15.617 6.866 -1.178 1.00 77.56 206 MET A O 1
ATOM 1696 N N . SER A 1 207 ? 17.311 6.581 -2.665 1.00 87.44 207 SER A N 1
ATOM 1697 C CA . SER A 1 207 ? 16.505 6.085 -3.778 1.00 87.44 207 SER A CA 1
ATOM 1698 C C . SER A 1 207 ? 16.623 4.570 -3.915 1.00 87.44 207 SER A C 1
ATOM 1700 O O . SER A 1 207 ? 17.641 3.958 -3.586 1.00 87.44 207 SER A O 1
ATOM 1702 N N . TYR A 1 208 ? 15.570 3.960 -4.441 1.00 89.62 208 TYR A N 1
ATOM 1703 C CA . TYR A 1 208 ? 15.457 2.530 -4.665 1.00 89.62 208 TYR A CA 1
ATOM 1704 C C . TYR A 1 208 ? 14.870 2.267 -6.047 1.00 89.62 208 TYR A C 1
ATOM 1706 O O . TYR A 1 208 ? 14.021 3.025 -6.517 1.00 89.62 208 TYR A O 1
ATOM 1714 N N . TYR A 1 209 ? 15.274 1.170 -6.670 1.00 89.56 209 TYR A N 1
ATOM 1715 C CA . TYR A 1 209 ? 14.561 0.582 -7.792 1.00 89.56 209 TYR A CA 1
ATOM 1716 C C . TYR A 1 209 ? 13.531 -0.429 -7.293 1.00 89.56 209 TYR A C 1
ATOM 1718 O O . TYR A 1 209 ? 13.792 -1.187 -6.357 1.00 89.56 209 TYR A O 1
ATOM 1726 N N . VAL A 1 210 ? 12.366 -0.457 -7.935 1.00 88.75 210 VAL A N 1
ATOM 1727 C CA . VAL A 1 210 ? 11.392 -1.539 -7.782 1.00 88.75 210 VAL A CA 1
ATOM 1728 C C . VAL A 1 210 ? 11.918 -2.755 -8.531 1.00 88.75 210 VAL A C 1
ATOM 1730 O O . VAL A 1 210 ? 12.175 -2.672 -9.730 1.00 88.75 210 VAL A O 1
ATOM 1733 N N . ASN A 1 211 ? 12.086 -3.875 -7.830 1.00 84.44 211 ASN A N 1
ATOM 1734 C CA . ASN A 1 211 ? 12.642 -5.097 -8.393 1.00 84.44 211 ASN A CA 1
ATOM 1735 C C . ASN A 1 211 ? 11.642 -5.798 -9.324 1.00 84.44 211 ASN A C 1
ATOM 1737 O O . ASN A 1 211 ? 10.855 -6.650 -8.908 1.00 84.44 211 ASN A O 1
ATOM 1741 N N . ASN A 1 212 ? 11.721 -5.467 -10.607 1.00 76.31 212 ASN A N 1
ATOM 1742 C CA . ASN A 1 212 ? 10.925 -6.080 -11.662 1.00 76.31 212 ASN A CA 1
ATOM 1743 C C . ASN A 1 212 ? 11.243 -7.566 -11.900 1.00 76.31 212 ASN A C 1
ATOM 1745 O O . ASN A 1 212 ? 10.427 -8.243 -12.502 1.00 76.31 212 ASN A O 1
ATOM 1749 N N . TYR A 1 213 ? 12.363 -8.115 -11.423 1.00 70.38 213 TYR A N 1
ATOM 1750 C CA . TYR A 1 213 ? 12.661 -9.546 -11.593 1.00 70.38 213 TYR A CA 1
ATOM 1751 C C . TYR A 1 213 ? 11.891 -10.435 -10.618 1.00 70.38 213 TYR A C 1
ATOM 1753 O O . TYR A 1 213 ? 11.593 -11.585 -10.931 1.00 70.38 213 TYR A O 1
ATOM 1761 N N . ILE A 1 214 ? 11.558 -9.908 -9.438 1.00 71.75 214 ILE A N 1
ATOM 1762 C CA . ILE A 1 214 ? 10.699 -10.607 -8.474 1.00 71.75 214 ILE A CA 1
ATOM 1763 C C . ILE A 1 214 ? 9.226 -10.340 -8.800 1.00 71.75 214 ILE A C 1
ATOM 1765 O O . ILE A 1 214 ? 8.385 -11.223 -8.640 1.00 71.75 214 ILE A O 1
ATOM 1769 N N . ASP A 1 215 ? 8.920 -9.150 -9.322 1.00 66.81 215 ASP A N 1
ATOM 1770 C CA . ASP A 1 215 ? 7.555 -8.662 -9.533 1.00 66.81 215 ASP A CA 1
ATOM 1771 C C . ASP A 1 215 ? 7.241 -8.391 -11.022 1.00 66.81 215 ASP A C 1
ATOM 1773 O O . ASP A 1 215 ? 6.540 -7.437 -11.354 1.00 66.81 215 ASP A O 1
ATOM 1777 N N . TRP A 1 216 ? 7.748 -9.249 -11.920 1.00 68.31 216 TRP A N 1
ATOM 1778 C CA . TRP A 1 216 ? 7.722 -9.073 -13.386 1.00 68.31 216 TRP A CA 1
ATOM 1779 C C . TRP A 1 216 ? 6.326 -8.870 -13.971 1.00 68.31 216 TRP A C 1
ATOM 1781 O O . TRP A 1 216 ? 6.104 -7.941 -14.747 1.00 68.31 216 TRP A O 1
ATOM 1791 N N . ASP A 1 217 ? 5.365 -9.707 -13.585 1.00 64.69 217 ASP A N 1
ATOM 1792 C CA . ASP A 1 217 ? 4.007 -9.627 -14.131 1.00 64.69 217 ASP A CA 1
ATOM 1793 C C . ASP A 1 217 ? 3.338 -8.297 -13.771 1.00 64.69 217 ASP A C 1
ATOM 1795 O O . ASP A 1 217 ? 2.678 -7.684 -14.604 1.00 64.69 217 ASP A O 1
ATOM 1799 N N . GLU A 1 218 ? 3.566 -7.791 -12.555 1.00 65.19 218 GLU A N 1
ATOM 1800 C CA . GLU A 1 218 ? 3.046 -6.477 -12.173 1.00 65.19 218 GLU A CA 1
ATOM 1801 C C . GLU A 1 218 ? 3.769 -5.349 -12.865 1.00 65.19 218 GLU A C 1
ATOM 1803 O O . GLU A 1 218 ? 3.147 -4.376 -13.277 1.00 65.19 218 GLU A O 1
ATOM 1808 N N . TYR A 1 219 ? 5.086 -5.485 -12.987 1.00 69.06 219 TYR A N 1
ATOM 1809 C CA . TYR A 1 219 ? 5.895 -4.504 -13.671 1.00 69.06 219 TYR A CA 1
ATOM 1810 C C . TYR A 1 219 ? 5.383 -4.265 -15.091 1.00 69.06 219 TYR A C 1
ATOM 1812 O O . TYR A 1 219 ? 5.305 -3.121 -15.518 1.00 69.06 219 TYR A O 1
ATOM 1820 N N . ASN A 1 220 ? 4.948 -5.319 -15.786 1.00 67.56 220 ASN A N 1
ATOM 1821 C CA . ASN A 1 220 ? 4.341 -5.183 -17.105 1.00 67.56 220 ASN A CA 1
ATOM 1822 C C . ASN A 1 220 ? 2.892 -4.672 -17.061 1.00 67.56 220 ASN A C 1
ATOM 1824 O O . ASN A 1 220 ? 2.522 -3.843 -17.892 1.00 67.56 220 ASN A O 1
ATOM 1828 N N . ARG A 1 221 ? 2.081 -5.103 -16.083 1.00 66.31 221 ARG A N 1
ATOM 1829 C CA . ARG A 1 221 ? 0.707 -4.594 -15.896 1.00 66.31 221 ARG A CA 1
ATOM 1830 C C . ARG A 1 221 ? 0.654 -3.099 -15.588 1.00 66.31 221 ARG A C 1
ATOM 1832 O O . ARG A 1 221 ? -0.322 -2.465 -15.962 1.00 66.31 221 ARG A O 1
ATOM 1839 N N . LEU A 1 222 ? 1.684 -2.533 -14.951 1.00 61.38 222 LEU A N 1
ATOM 1840 C CA . LEU A 1 222 ? 1.767 -1.090 -14.688 1.00 61.38 222 LEU A CA 1
ATOM 1841 C C . LEU A 1 222 ? 1.716 -0.250 -15.972 1.00 61.38 222 LEU A C 1
ATOM 1843 O O . LEU A 1 222 ? 1.233 0.870 -15.920 1.00 61.38 222 LEU A O 1
ATOM 1847 N N . TYR A 1 223 ? 2.198 -0.770 -17.106 1.00 60.62 223 TYR A N 1
ATOM 1848 C CA . TYR A 1 223 ? 2.313 -0.005 -18.359 1.00 60.62 223 TYR A CA 1
ATOM 1849 C C . TYR A 1 223 ? 1.495 -0.592 -19.511 1.00 60.62 223 TYR A C 1
ATOM 1851 O O . TYR A 1 223 ? 1.511 -0.058 -20.621 1.00 60.62 223 TYR A O 1
ATOM 1859 N N . SER A 1 224 ? 0.791 -1.698 -19.275 1.00 59.56 224 SER A N 1
ATOM 1860 C CA . SER A 1 224 ? -0.055 -2.335 -20.273 1.00 59.56 224 SER A CA 1
ATOM 1861 C C . SER A 1 224 ? -1.335 -2.859 -19.616 1.00 59.56 224 SER A C 1
ATOM 1863 O O . SER A 1 224 ? -1.329 -3.936 -19.012 1.00 59.56 224 SER A O 1
ATOM 1865 N N . PRO A 1 225 ? -2.466 -2.143 -19.769 1.00 57.28 225 PRO A N 1
ATOM 1866 C CA . PRO A 1 225 ? -3.759 -2.604 -19.265 1.00 57.28 225 PRO A CA 1
ATOM 1867 C C . PRO A 1 225 ? -4.253 -3.870 -19.986 1.00 57.28 225 PRO A C 1
ATOM 1869 O O . PRO A 1 225 ? -5.151 -4.551 -19.499 1.00 57.28 225 PRO A O 1
ATOM 1872 N N . THR A 1 226 ? -3.660 -4.215 -21.135 1.00 61.09 226 THR A N 1
ATOM 1873 C CA . THR A 1 226 ? -3.942 -5.440 -21.895 1.00 61.09 226 THR A CA 1
ATOM 1874 C C . THR A 1 226 ? -2.915 -6.542 -21.666 1.00 61.09 226 THR A C 1
ATOM 1876 O O . THR A 1 226 ? -3.026 -7.585 -22.308 1.00 61.09 226 THR A O 1
ATOM 1879 N N . PHE A 1 227 ? -1.947 -6.364 -20.757 1.00 64.94 227 PHE A N 1
ATOM 1880 C CA . PHE A 1 227 ? -0.839 -7.306 -20.581 1.00 64.94 227 PHE A CA 1
ATOM 1881 C C . PHE A 1 227 ? -1.315 -8.747 -20.399 1.00 64.94 227 PHE A C 1
ATOM 1883 O O . PHE A 1 227 ? -0.805 -9.648 -21.058 1.00 64.94 227 PHE A O 1
ATOM 1890 N N . ASP A 1 228 ? -2.338 -8.967 -19.571 1.00 61.62 228 ASP A N 1
ATOM 1891 C CA . ASP A 1 228 ? -2.880 -10.308 -19.343 1.00 61.62 228 ASP A CA 1
ATOM 1892 C C . ASP A 1 228 ? -3.489 -10.903 -20.626 1.00 61.62 228 ASP A C 1
ATOM 1894 O O . ASP A 1 228 ? -3.295 -12.081 -20.931 1.00 61.62 228 ASP A O 1
ATOM 1898 N N . ILE A 1 229 ? -4.165 -10.086 -21.438 1.00 66.00 229 ILE A N 1
ATOM 1899 C CA . ILE A 1 229 ? -4.750 -10.498 -22.722 1.00 66.00 229 ILE A CA 1
ATOM 1900 C C . ILE A 1 229 ? -3.647 -10.833 -23.737 1.00 66.00 229 ILE A C 1
ATOM 1902 O O . ILE A 1 229 ? -3.738 -11.841 -24.447 1.00 66.00 229 ILE A O 1
ATOM 1906 N N . ASP A 1 230 ? -2.605 -10.009 -23.803 1.00 66.25 230 ASP A N 1
ATOM 1907 C CA . ASP A 1 230 ? -1.499 -10.155 -24.749 1.00 66.25 230 ASP A CA 1
ATOM 1908 C C . ASP A 1 230 ? -0.576 -11.322 -24.368 1.00 66.25 230 ASP A C 1
ATOM 1910 O O . ASP A 1 230 ? -0.161 -12.103 -25.234 1.00 66.25 230 ASP A O 1
ATOM 1914 N N . LEU A 1 231 ? -0.342 -11.534 -23.071 1.00 66.56 231 LEU A N 1
ATOM 1915 C CA . LEU A 1 231 ? 0.360 -12.699 -22.542 1.00 66.56 231 LEU A CA 1
ATOM 1916 C C . LEU A 1 231 ? -0.409 -13.985 -22.860 1.00 66.56 231 LEU A C 1
ATOM 1918 O O . LEU A 1 231 ? 0.163 -14.926 -23.415 1.00 66.56 231 LEU A O 1
ATOM 1922 N N . LEU A 1 232 ? -1.719 -14.025 -22.588 1.00 69.50 232 LEU A N 1
ATOM 1923 C CA . LEU A 1 232 ? -2.559 -15.184 -22.906 1.00 69.50 232 LEU A CA 1
ATOM 1924 C C . LEU A 1 232 ? -2.574 -15.486 -24.409 1.00 69.50 232 LEU A C 1
ATOM 1926 O O . LEU A 1 232 ? -2.520 -16.656 -24.804 1.00 69.50 232 LEU A O 1
ATOM 1930 N N . ARG A 1 233 ? -2.618 -14.456 -25.261 1.00 69.50 233 ARG A N 1
ATOM 1931 C CA . ARG A 1 233 ? -2.532 -14.610 -26.721 1.00 69.50 233 ARG A CA 1
ATOM 1932 C C . ARG A 1 233 ? -1.197 -15.228 -27.132 1.00 69.50 233 ARG A C 1
ATOM 1934 O O . ARG A 1 233 ? -1.189 -16.246 -27.825 1.00 69.50 233 ARG A O 1
ATOM 1941 N N . THR A 1 234 ? -0.096 -14.682 -26.628 1.00 70.31 234 THR A N 1
ATOM 1942 C CA . THR A 1 234 ? 1.266 -15.154 -26.914 1.00 70.31 234 THR A CA 1
ATOM 1943 C C . THR A 1 234 ? 1.468 -16.602 -26.460 1.00 70.31 234 THR A C 1
ATOM 1945 O O . THR A 1 234 ? 1.990 -17.431 -27.208 1.00 70.31 234 THR A O 1
ATOM 1948 N N . LEU A 1 235 ? 0.980 -16.961 -25.268 1.00 69.56 235 LEU A N 1
ATOM 1949 C CA . LEU A 1 235 ? 1.040 -18.332 -24.752 1.00 69.56 235 LEU A CA 1
ATOM 1950 C C . LEU A 1 235 ? 0.227 -19.310 -25.612 1.00 69.56 235 LEU A C 1
ATOM 1952 O O . LEU A 1 235 ? 0.690 -20.420 -25.889 1.00 69.56 235 LEU A O 1
ATOM 1956 N N . ARG A 1 236 ? -0.967 -18.913 -26.076 1.00 74.75 236 ARG A N 1
ATOM 1957 C CA . ARG A 1 236 ? -1.780 -19.729 -26.998 1.00 74.75 236 ARG A CA 1
ATOM 1958 C C . ARG A 1 236 ? -1.064 -19.949 -28.329 1.00 74.75 236 ARG A C 1
ATOM 1960 O O . ARG A 1 236 ? -1.047 -21.074 -28.828 1.00 74.75 236 ARG A O 1
ATOM 1967 N N . GLU A 1 237 ? -0.455 -18.911 -28.892 1.00 73.62 237 GLU A N 1
ATOM 1968 C CA . GLU A 1 237 ? 0.323 -19.009 -30.132 1.00 73.62 237 GLU A CA 1
ATOM 1969 C C . GLU A 1 237 ? 1.554 -19.905 -29.978 1.00 73.62 237 GLU A C 1
ATOM 1971 O O . GLU A 1 237 ? 1.807 -20.758 -30.832 1.00 73.62 237 GLU A O 1
ATOM 1976 N N . TYR A 1 238 ? 2.280 -19.779 -28.868 1.00 69.19 238 TYR A N 1
ATOM 1977 C CA . TYR A 1 238 ? 3.427 -20.630 -28.569 1.00 69.19 238 TYR A CA 1
ATOM 1978 C C . TYR A 1 238 ? 3.024 -22.107 -28.447 1.00 69.19 238 TYR A C 1
ATOM 1980 O O . TYR A 1 238 ? 3.642 -22.971 -29.072 1.00 69.19 238 TYR A O 1
ATOM 1988 N N . ARG A 1 239 ? 1.933 -22.413 -27.728 1.00 72.56 239 ARG A N 1
ATOM 1989 C CA . ARG A 1 239 ? 1.387 -23.781 -27.629 1.00 72.56 239 ARG A CA 1
ATOM 1990 C C . ARG A 1 239 ? 0.990 -24.349 -28.995 1.00 72.56 239 ARG A C 1
ATOM 1992 O O . ARG A 1 239 ? 1.286 -25.511 -29.276 1.00 72.56 239 ARG A O 1
ATOM 1999 N N . ARG A 1 240 ? 0.374 -23.536 -29.862 1.00 69.94 240 ARG A N 1
ATOM 2000 C CA . ARG A 1 240 ? 0.032 -23.920 -31.247 1.00 69.94 240 ARG A CA 1
ATOM 2001 C C . ARG A 1 240 ? 1.269 -24.204 -32.101 1.00 69.94 240 ARG A C 1
ATOM 2003 O O . ARG A 1 240 ? 1.249 -25.125 -32.906 1.00 69.94 240 ARG A O 1
ATOM 2010 N N . LYS A 1 241 ? 2.352 -23.439 -31.937 1.00 70.31 241 LYS A N 1
ATOM 2011 C CA . LYS A 1 241 ? 3.623 -23.702 -32.636 1.00 70.31 241 LYS A CA 1
ATOM 2012 C C . LYS A 1 241 ? 4.281 -24.991 -32.144 1.00 70.31 241 LYS A C 1
ATOM 2014 O O . LYS A 1 241 ? 4.760 -25.774 -32.952 1.00 70.31 241 LYS A O 1
ATOM 2019 N N . ARG A 1 242 ? 4.251 -25.252 -30.835 1.00 69.56 242 ARG A N 1
ATOM 2020 C CA . ARG A 1 242 ? 4.855 -26.455 -30.242 1.00 69.56 242 ARG A CA 1
ATOM 2021 C C . ARG A 1 242 ? 4.143 -27.752 -30.635 1.00 69.56 242 ARG A C 1
ATOM 2023 O O . ARG A 1 242 ? 4.798 -28.760 -30.834 1.00 69.56 242 ARG A O 1
ATOM 2030 N N . THR A 1 243 ? 2.821 -27.706 -30.784 1.00 67.88 243 THR A N 1
ATOM 2031 C CA . THR A 1 243 ? 2.003 -28.842 -31.253 1.00 67.88 243 THR A CA 1
ATOM 2032 C C . THR A 1 243 ? 2.114 -29.108 -32.753 1.00 67.88 243 THR A C 1
ATOM 2034 O O . THR A 1 243 ? 1.742 -30.185 -33.185 1.00 67.88 243 THR A O 1
ATOM 2037 N N . ARG A 1 244 ? 2.617 -28.152 -33.547 1.00 64.62 244 ARG A N 1
ATOM 2038 C CA . ARG A 1 244 ? 2.896 -28.336 -34.984 1.00 64.62 244 ARG A CA 1
ATOM 2039 C C . ARG A 1 244 ? 4.289 -28.896 -35.277 1.00 64.62 244 ARG A C 1
ATOM 2041 O O . ARG A 1 244 ? 4.517 -29.361 -36.385 1.00 64.62 244 ARG A O 1
ATOM 2048 N N . ASN A 1 245 ? 5.208 -28.792 -34.318 1.00 54.41 245 ASN A N 1
ATOM 2049 C CA . ASN A 1 245 ? 6.600 -29.235 -34.448 1.00 54.41 245 ASN A CA 1
ATOM 2050 C C . ASN A 1 245 ? 6.873 -30.587 -33.757 1.00 54.41 245 ASN A C 1
ATOM 2052 O O . ASN A 1 245 ? 8.026 -31.011 -33.721 1.00 54.41 245 ASN A O 1
ATOM 2056 N N . ASN A 1 246 ? 5.836 -31.226 -33.211 1.00 47.03 246 ASN A N 1
ATOM 2057 C CA . ASN A 1 246 ? 5.819 -32.620 -32.758 1.00 47.03 246 ASN A CA 1
ATOM 2058 C C . ASN A 1 246 ? 4.897 -33.412 -33.683 1.00 47.03 246 ASN A C 1
ATOM 2060 O O . ASN A 1 246 ? 5.147 -34.623 -33.839 1.00 47.03 246 ASN A O 1
#

Secondary structure (DSSP, 8-state):
--TTHHHHHHHHHHHHHHHHTTPPPPHHHHHBPPS--GGGTT-EEEEESEEEEEEE-SS-TT-TT-EEEEEEE-SSTT-SSSSPP--EEEEE-S-TT-TT-TTTTTTTTEEEEEEEEEEEEEEEEEE-TTSPEEEEEEEEEEEPEEGGGGPBPTTT--BEEEPPP------TTB-SSEEEEEGGGEEEEE-EEE-S---TT-TTS-EEEE-TTTSHHHHHHTT-TTHHHHHHHHHHHHHHHHHH--

Radius of gyration: 20.68 Å; chains: 1; bounding box: 53×57×59 Å

pLDDT: mean 73.63, std 13.56, range [42.28, 91.38]

Sequence (246 aa):
MPLWLNRVDPVFVRNKRQAAAGQLITSYDEDRLDVDPSWVGRMSVQIHPSIKCWRSSGKRHNDPEHCDEEVVRCAPNWQQTGLWRRDYVWVQEFEHGDNRRQSRTVTDGRVVAQLHLILTIIDHTRYDKDGKHMAYIGAFSEVLLFNNNGQIDNTTGMLSVRRRAWNAAPKRRTLQAFKFYDLSTIIRPVHLVPRDLPDSTTRTTMSYYVNNYIDWDEYNRLYSPTFDIDLLRTLREYRRKRTRNN